Protein AF-A0A432IER3-F1 (afdb_monomer_lite)

Radius of gyration: 26.88 Å; chains: 1; bounding box: 113×60×61 Å

Secondary structure (DSSP, 8-state):
------------------------SSSSSSTTSGGGSSEEEEEESSS--EEE---TT--SSSEEEEEEEEE---SS-EEEEEE---TTT----EEEEE-TTSBEEEEEE-TTS-EEEESSPPTTSPPP-EEE---B--SSS-EEEEEEE-TT--EEEEETTEEEEEE-S-----S---PPEEES-EE--SSSPPSSSPPEES--EEEEEEEEEESS---HHHHHHHHHH---TT-TTEEEEB--TT-SSSEE-B-STT---EEETTTS--TT-TTSPEEEE-SPPB-TT-TT-SS--SHHHHHHHHHHHHSSPPPPSBHHHH--S-SS--SHHHHHHHHHHHH-TTSPPPPSS-SS-B--SS--S--BS--TT--

Sequence (375 aa):
MKHQTPMTCTRRKHTMKVASLTILGMLIFASTLIAQQGSALSFDGSDDRVTVPYDSSFPTEVFTVTAWIKTLPSMGRSAIIARGEDDNSFNLSWQAYVQPDGTLQVMLENQNDNNFCYPFSCMGQPQPTCTFGNLFVADDLWHHIAITRSASGVLVLYVDGQAESTCTQTGVPSSNNFQSLTIGCTHGTIGPPPGGVEPPIWFFPGLIDEPAMWNVALTAGEVSTVFQNGVDPDGAGLVGYWDFDAGSGQPVLDLSVAANHGFLGTDGNLAGDPADPEWVSLDVEFHRADCNADGQTDIADAVSVLNYLFGSGAEPPCGDACDINDDGSLDISDAISSLADLFDPTFPPIPPPHPGCGADPTSDGVNCSAFPPCP

Structure (mmCIF, N/CA/C/O backbone):
data_AF-A0A432IER3-F1
#
_entry.id   AF-A0A432IER3-F1
#
loop_
_atom_site.group_PDB
_atom_site.id
_atom_site.type_symbol
_atom_site.label_atom_id
_atom_site.label_alt_id
_atom_site.label_comp_id
_atom_site.label_asym_id
_atom_site.label_entity_id
_atom_site.label_seq_id
_atom_site.pdbx_PDB_ins_code
_atom_site.Cartn_x
_atom_site.Cartn_y
_atom_site.Cartn_z
_atom_site.occupancy
_atom_site.B_iso_or_equiv
_atom_site.auth_seq_id
_atom_site.auth_comp_id
_atom_site.auth_asym_id
_atom_site.auth_atom_id
_atom_site.pdbx_PDB_model_num
ATOM 1 N N . MET A 1 1 ? -82.120 42.074 0.014 1.00 48.09 1 MET A N 1
ATOM 2 C CA . MET A 1 1 ? -82.002 40.766 -0.663 1.00 48.09 1 MET A CA 1
ATOM 3 C C . MET A 1 1 ? -80.691 40.764 -1.432 1.00 48.09 1 MET A C 1
ATOM 5 O O . MET A 1 1 ? -80.608 41.410 -2.466 1.00 48.09 1 MET A O 1
ATOM 9 N N . LYS A 1 2 ? -79.630 40.178 -0.866 1.00 41.56 2 LYS A N 1
ATOM 10 C CA . LYS A 1 2 ? -78.323 40.065 -1.528 1.00 41.56 2 LYS A CA 1
ATOM 11 C C . LYS A 1 2 ? -78.178 38.627 -2.018 1.00 41.56 2 LYS A C 1
ATOM 13 O O . LYS A 1 2 ? -78.084 37.716 -1.204 1.00 41.56 2 LYS A O 1
ATOM 18 N N . HIS A 1 3 ? -78.237 38.457 -3.334 1.00 42.31 3 HIS A N 1
ATOM 19 C CA . HIS A 1 3 ? -77.920 37.211 -4.019 1.00 42.31 3 HIS A CA 1
ATOM 20 C C . HIS A 1 3 ? -76.404 36.995 -4.048 1.00 42.31 3 HIS A C 1
ATOM 22 O O . HIS A 1 3 ? -75.641 37.932 -4.276 1.00 42.31 3 HIS A O 1
ATOM 28 N N . GLN A 1 4 ? -76.003 35.748 -3.803 1.00 42.81 4 GLN A N 1
ATOM 29 C CA . GLN A 1 4 ? -74.654 35.230 -3.998 1.00 42.81 4 GLN A CA 1
ATOM 30 C C . GLN A 1 4 ? -74.287 35.216 -5.487 1.00 42.81 4 GLN A C 1
ATOM 32 O O . GLN A 1 4 ? -75.081 34.778 -6.318 1.00 42.81 4 GLN A O 1
ATOM 37 N N . THR A 1 5 ? -73.047 35.589 -5.794 1.00 43.12 5 THR A N 1
ATOM 38 C CA . THR A 1 5 ? -72.333 35.178 -7.010 1.00 43.12 5 THR A CA 1
ATOM 39 C C . THR A 1 5 ? -71.070 34.414 -6.592 1.00 43.12 5 THR A C 1
ATOM 41 O O . THR A 1 5 ? -70.396 34.837 -5.649 1.00 43.12 5 THR A O 1
ATOM 44 N N . PRO A 1 6 ? -70.755 33.270 -7.227 1.00 39.44 6 PRO A N 1
ATOM 45 C CA . PRO A 1 6 ? -69.692 32.374 -6.781 1.00 39.44 6 PRO A CA 1
ATOM 46 C C . PRO A 1 6 ? -68.304 32.874 -7.208 1.00 39.44 6 PRO A C 1
ATOM 48 O O . PRO A 1 6 ? -68.097 33.254 -8.359 1.00 39.44 6 PRO A O 1
ATOM 51 N N . MET A 1 7 ? -67.337 32.837 -6.286 1.00 37.12 7 MET A N 1
ATOM 52 C CA . MET A 1 7 ? -65.919 33.025 -6.603 1.00 37.12 7 MET A CA 1
ATOM 53 C C . MET A 1 7 ? -65.380 31.777 -7.307 1.00 37.12 7 MET A C 1
ATOM 55 O O . MET A 1 7 ? -65.279 30.702 -6.720 1.00 37.12 7 MET A O 1
ATOM 59 N N . THR A 1 8 ? -65.000 31.926 -8.570 1.00 37.47 8 THR A N 1
ATOM 60 C CA . THR A 1 8 ? -64.201 30.950 -9.313 1.00 37.47 8 THR A CA 1
ATOM 61 C C . THR A 1 8 ? -62.760 30.949 -8.801 1.00 37.47 8 THR A C 1
ATOM 63 O O . THR A 1 8 ? -62.041 31.936 -8.940 1.00 37.47 8 THR A O 1
ATOM 66 N N . CYS A 1 9 ? -62.329 29.825 -8.226 1.00 32.97 9 CYS A N 1
ATOM 67 C CA . CYS A 1 9 ? -60.942 29.559 -7.852 1.00 32.97 9 CYS A CA 1
ATOM 68 C C . CYS A 1 9 ? -60.119 29.230 -9.111 1.00 32.97 9 CYS A C 1
ATOM 70 O O . CYS A 1 9 ? -60.152 28.111 -9.621 1.00 32.97 9 CYS A O 1
ATOM 72 N N . THR A 1 10 ? -59.377 30.200 -9.643 1.00 34.69 10 THR A N 1
ATOM 73 C CA . THR A 1 10 ? -58.358 29.946 -10.672 1.00 34.69 10 THR A CA 1
ATOM 74 C C . THR A 1 10 ? -57.057 29.484 -10.016 1.00 34.69 10 THR A C 1
ATOM 76 O O . THR A 1 10 ? -56.340 30.286 -9.418 1.00 34.69 10 THR A O 1
ATOM 79 N N . ARG A 1 11 ? -56.727 28.191 -10.159 1.00 32.75 11 ARG A N 1
ATOM 80 C CA . ARG A 1 11 ? -55.398 27.627 -9.862 1.00 32.75 11 ARG A CA 1
ATOM 81 C C . ARG A 1 11 ? -54.325 28.384 -10.656 1.00 32.75 11 ARG A C 1
ATOM 83 O O . ARG A 1 11 ? -54.170 28.156 -11.855 1.00 32.75 11 ARG A O 1
ATOM 90 N N . ARG A 1 12 ? -53.519 29.220 -9.995 1.00 33.59 12 ARG A N 1
ATOM 91 C CA . ARG A 1 12 ? -52.197 29.590 -10.521 1.00 33.59 12 ARG A CA 1
ATOM 92 C C . ARG A 1 12 ? -51.268 28.400 -10.308 1.00 33.59 12 ARG A C 1
ATOM 94 O O . ARG A 1 12 ? -50.796 28.187 -9.196 1.00 33.59 12 ARG A O 1
ATOM 101 N N . LYS A 1 13 ? -51.009 27.630 -11.370 1.00 34.41 13 LYS A N 1
ATOM 102 C CA . LYS A 1 13 ? -49.864 26.713 -11.421 1.00 34.41 13 LYS A CA 1
ATOM 103 C C . LYS A 1 13 ? -48.599 27.557 -11.237 1.00 34.41 13 LYS A C 1
ATOM 105 O O . LYS A 1 13 ? -48.165 28.215 -12.174 1.00 34.41 13 LYS A O 1
ATOM 110 N N . HIS A 1 14 ? -48.057 27.587 -10.023 1.00 33.91 14 HIS A N 1
ATOM 111 C CA . HIS A 1 14 ? -46.667 27.973 -9.827 1.00 33.91 14 HIS A CA 1
ATOM 112 C C . HIS A 1 14 ? -45.849 26.750 -10.210 1.00 33.91 14 HIS A C 1
ATOM 114 O O . HIS A 1 14 ? -45.832 25.751 -9.498 1.00 33.91 14 HIS A O 1
ATOM 120 N N . THR A 1 15 ? -45.247 26.793 -11.390 1.00 34.16 15 THR A N 1
ATOM 121 C CA . THR A 1 15 ? -44.177 25.875 -11.756 1.00 34.16 15 THR A CA 1
ATOM 122 C C . THR A 1 15 ? -43.018 26.173 -10.807 1.00 34.16 15 THR A C 1
ATOM 124 O O . THR A 1 15 ? -42.343 27.191 -10.958 1.00 34.16 15 THR A O 1
ATOM 127 N N . MET A 1 16 ? -42.822 25.327 -9.791 1.00 29.05 16 MET A N 1
ATOM 128 C CA . MET A 1 16 ? -41.553 25.265 -9.071 1.00 29.05 16 MET A CA 1
ATOM 129 C C . MET A 1 16 ? -40.484 24.938 -10.108 1.00 29.05 16 MET A C 1
ATOM 131 O O . MET A 1 16 ? -40.434 23.831 -10.639 1.00 29.05 16 MET A O 1
ATOM 135 N N . LYS A 1 17 ? -39.653 25.925 -10.441 1.00 30.75 17 LYS A N 1
ATOM 136 C CA . LYS A 1 17 ? -38.341 25.634 -11.000 1.00 30.75 17 LYS A CA 1
ATOM 137 C C . LYS A 1 17 ? -37.544 25.025 -9.856 1.00 30.75 17 LYS A C 1
ATOM 139 O O . LYS A 1 17 ? -37.138 25.750 -8.954 1.00 30.75 17 LYS A O 1
ATOM 144 N N . VAL A 1 18 ? -37.377 23.707 -9.879 1.00 32.44 18 VAL A N 1
ATOM 145 C CA . VAL A 1 18 ? -36.317 23.053 -9.114 1.00 32.44 18 VAL A CA 1
ATOM 146 C C . VAL A 1 18 ? -35.022 23.616 -9.687 1.00 32.44 18 VAL A C 1
ATOM 148 O O . VAL A 1 18 ? -34.656 23.323 -10.825 1.00 32.44 18 VAL A O 1
ATOM 151 N N . ALA A 1 19 ? -34.402 24.544 -8.963 1.00 30.69 19 ALA A N 1
ATOM 152 C CA . ALA A 1 19 ? -33.026 24.906 -9.231 1.00 30.69 19 ALA A CA 1
ATOM 153 C C . ALA A 1 19 ? -32.218 23.657 -8.885 1.00 30.69 19 ALA A C 1
ATOM 155 O O . ALA A 1 19 ? -32.138 23.281 -7.719 1.00 30.69 19 ALA A O 1
ATOM 156 N N . SER A 1 20 ? -31.719 22.969 -9.911 1.00 34.47 20 SER A N 1
ATOM 157 C CA . SER A 1 20 ? -30.759 21.887 -9.741 1.00 34.47 20 SER A CA 1
ATOM 158 C C . SER A 1 20 ? -29.514 22.521 -9.133 1.00 34.47 20 SER A C 1
ATOM 160 O O . SER A 1 20 ? -28.728 23.157 -9.832 1.00 34.47 20 SER A O 1
ATOM 162 N N . LEU A 1 21 ? -29.407 22.448 -7.810 1.00 30.92 21 LEU A N 1
ATOM 163 C CA . LEU A 1 21 ? -28.195 22.793 -7.098 1.00 30.92 21 LEU A CA 1
ATOM 164 C C . LEU A 1 21 ? -27.239 21.638 -7.383 1.00 30.92 21 LEU A C 1
ATOM 166 O O . LEU A 1 21 ? -27.397 20.544 -6.852 1.00 30.92 21 LEU A O 1
ATOM 170 N N . THR A 1 22 ? -26.324 21.839 -8.325 1.00 35.62 22 THR A N 1
ATOM 171 C CA . THR A 1 22 ? -25.199 20.930 -8.535 1.00 35.62 22 THR A CA 1
ATOM 172 C C . THR A 1 22 ? -24.364 20.944 -7.261 1.00 35.62 22 THR A C 1
ATOM 174 O O . THR A 1 22 ? -23.568 21.858 -7.048 1.00 35.62 22 THR A O 1
ATOM 177 N N . ILE A 1 23 ? -24.589 19.957 -6.395 1.00 41.50 23 ILE A N 1
ATOM 178 C CA . ILE A 1 23 ? -23.697 19.612 -5.291 1.00 41.50 23 ILE A CA 1
ATOM 179 C C . ILE A 1 23 ? -22.453 19.006 -5.951 1.00 41.50 23 ILE A C 1
ATOM 181 O O . ILE A 1 23 ? -22.369 17.806 -6.168 1.00 41.50 23 ILE A O 1
ATOM 185 N N . LEU A 1 24 ? -21.525 19.866 -6.371 1.00 37.81 24 LEU A N 1
ATOM 186 C CA . LEU A 1 24 ? -20.238 19.481 -6.962 1.00 37.81 24 LEU A CA 1
ATOM 187 C C . LEU A 1 24 ? -19.110 19.529 -5.914 1.00 37.81 24 LEU A C 1
ATOM 189 O O . LEU A 1 24 ? -17.960 19.762 -6.254 1.00 37.81 24 LEU A O 1
ATOM 193 N N . GLY A 1 25 ? -19.433 19.380 -4.627 1.00 33.88 25 GLY A N 1
ATOM 194 C CA . GLY A 1 25 ? -18.459 19.598 -3.550 1.00 33.88 25 GLY A CA 1
ATOM 195 C C . GLY A 1 25 ? -18.598 18.697 -2.329 1.00 33.88 25 GLY A C 1
ATOM 196 O O . GLY A 1 25 ? -17.941 18.966 -1.337 1.00 33.88 25 GLY A O 1
ATOM 197 N N . MET A 1 26 ? -19.440 17.659 -2.375 1.00 38.97 26 MET A N 1
ATOM 198 C CA . MET A 1 26 ? -19.685 16.777 -1.220 1.00 38.97 26 MET A CA 1
ATOM 199 C C . MET A 1 26 ? -19.482 15.285 -1.531 1.00 38.97 26 MET A C 1
ATOM 201 O O . MET A 1 26 ? -19.773 14.441 -0.703 1.00 38.97 26 MET A O 1
ATOM 205 N N . LEU A 1 27 ? -18.959 14.963 -2.719 1.00 36.56 27 LEU A N 1
ATOM 206 C CA . LEU A 1 27 ? -18.672 13.590 -3.162 1.00 36.56 27 LEU A CA 1
ATOM 207 C C . LEU A 1 27 ? -17.183 13.216 -3.065 1.00 36.56 27 LEU A C 1
ATOM 209 O O . LEU A 1 27 ? -16.807 12.147 -3.518 1.00 36.56 27 LEU A O 1
ATOM 213 N N . ILE A 1 28 ? -16.342 14.086 -2.492 1.00 40.69 28 ILE A N 1
ATOM 214 C CA . ILE A 1 28 ? -14.896 13.832 -2.334 1.00 40.69 28 ILE A CA 1
ATOM 215 C C . ILE A 1 28 ? -14.567 13.268 -0.936 1.00 40.69 28 ILE A C 1
ATOM 217 O O . ILE A 1 28 ? -13.496 12.713 -0.750 1.00 40.69 28 ILE A O 1
ATOM 221 N N . PHE A 1 29 ? -15.488 13.342 0.034 1.00 41.31 29 PHE A N 1
ATOM 222 C CA . PHE A 1 29 ? -15.237 12.852 1.400 1.00 41.31 29 PHE A CA 1
ATOM 223 C C . PHE A 1 29 ? -15.673 11.403 1.657 1.00 41.31 29 PHE A C 1
ATOM 225 O O . PHE A 1 29 ? -15.224 10.820 2.631 1.00 41.31 29 PHE A O 1
ATOM 232 N N . ALA A 1 30 ? -16.516 10.804 0.808 1.00 40.34 30 ALA A N 1
ATOM 233 C CA . ALA A 1 30 ? -16.984 9.428 1.021 1.00 40.34 30 ALA A CA 1
ATOM 234 C C . ALA A 1 30 ? -15.999 8.361 0.503 1.00 40.34 30 ALA A C 1
ATOM 236 O O . ALA A 1 30 ? -16.076 7.209 0.907 1.00 40.34 30 ALA A O 1
ATOM 237 N N . SER A 1 31 ? -15.076 8.729 -0.392 1.00 45.81 31 SER A N 1
ATOM 238 C CA . SER A 1 31 ? -14.196 7.785 -1.099 1.00 45.81 31 SER A CA 1
ATOM 239 C C . SER A 1 31 ? -12.824 7.574 -0.448 1.00 45.81 31 SER A C 1
ATOM 241 O O . SER A 1 31 ? -12.000 6.873 -1.016 1.00 45.81 31 SER A O 1
ATOM 243 N N . THR A 1 32 ? -12.554 8.187 0.708 1.00 42.88 32 THR A N 1
ATOM 244 C CA . THR A 1 32 ? -11.345 7.931 1.521 1.00 42.88 32 THR A CA 1
ATOM 245 C C . THR A 1 32 ? -11.583 6.927 2.651 1.00 42.88 32 THR A C 1
ATOM 247 O O . THR A 1 32 ? -10.650 6.632 3.384 1.00 42.88 32 THR A O 1
ATOM 250 N N . LEU A 1 33 ? -12.814 6.430 2.823 1.00 48.12 33 LEU A N 1
ATOM 251 C CA . LEU A 1 33 ? -13.193 5.639 3.997 1.00 48.12 33 LEU A CA 1
ATOM 252 C C . LEU A 1 33 ? -12.861 4.146 3.898 1.00 48.12 33 LEU A C 1
ATOM 254 O O . LEU A 1 33 ? -12.679 3.534 4.937 1.00 48.12 33 LEU A O 1
ATOM 258 N N . ILE A 1 34 ? -12.779 3.542 2.709 1.00 49.56 34 ILE A N 1
ATOM 259 C CA . ILE A 1 34 ? -12.662 2.071 2.616 1.00 49.56 34 ILE A CA 1
ATOM 260 C C . ILE A 1 34 ? -11.249 1.578 2.973 1.00 49.56 34 ILE A C 1
ATOM 262 O O . ILE A 1 34 ? -11.133 0.562 3.632 1.00 49.56 34 ILE A O 1
ATOM 266 N N . ALA A 1 35 ? -10.195 2.324 2.631 1.00 49.28 35 ALA A N 1
ATOM 267 C CA . ALA A 1 35 ? -8.800 1.925 2.872 1.00 49.28 35 ALA A CA 1
ATOM 268 C C . ALA A 1 35 ? -8.194 2.483 4.178 1.00 49.28 35 ALA A C 1
ATOM 270 O O . ALA A 1 35 ? -6.999 2.754 4.255 1.00 49.28 35 ALA A O 1
ATOM 271 N N . GLN A 1 36 ? -9.042 2.809 5.156 1.00 60.34 36 GLN A N 1
ATOM 272 C CA . GLN A 1 36 ? -8.632 3.289 6.487 1.00 60.34 36 GLN A CA 1
ATOM 273 C C . GLN A 1 36 ? -9.436 2.600 7.600 1.00 60.34 36 GLN A C 1
ATOM 275 O O . GLN A 1 36 ? -9.596 3.161 8.678 1.00 60.34 36 GLN A O 1
ATOM 280 N N . GLN A 1 37 ? -9.997 1.428 7.315 1.00 67.44 37 GLN A N 1
ATOM 281 C CA . GLN A 1 37 ? -10.737 0.593 8.261 1.00 67.44 37 GLN A CA 1
ATOM 282 C C . GLN A 1 37 ? -10.033 -0.761 8.333 1.00 67.44 37 GLN A C 1
ATOM 284 O O . GLN A 1 37 ? -9.366 -1.130 7.375 1.00 67.44 37 GLN A O 1
ATOM 289 N N . GLY A 1 38 ? -10.161 -1.477 9.448 1.00 79.88 38 GLY A N 1
ATOM 290 C CA . GLY A 1 38 ? -9.471 -2.746 9.643 1.00 79.88 38 GLY A CA 1
ATOM 291 C C . GLY A 1 38 ? -8.065 -2.557 10.202 1.00 79.88 38 GLY A C 1
ATOM 292 O O . GLY A 1 38 ? -7.880 -1.956 11.262 1.00 79.88 38 GLY A O 1
ATOM 293 N N . SER A 1 39 ? -7.052 -3.128 9.560 1.00 88.75 39 SER A N 1
ATOM 294 C CA . SER A 1 39 ? -5.667 -3.093 10.036 1.00 88.75 39 SER A CA 1
ATOM 295 C C . SER A 1 39 ? -4.680 -2.815 8.908 1.00 88.75 39 SER A C 1
ATOM 297 O O . SER A 1 39 ? -4.930 -3.095 7.753 1.00 88.75 39 SER A O 1
ATOM 299 N N . ALA A 1 40 ? -3.512 -2.297 9.270 1.00 94.50 40 ALA A N 1
ATOM 300 C CA . ALA A 1 40 ? -2.367 -2.163 8.381 1.00 94.50 40 ALA A CA 1
ATOM 301 C C . ALA A 1 40 ? -1.124 -2.786 9.021 1.00 94.50 40 ALA A C 1
ATOM 303 O O . ALA A 1 40 ? -1.113 -3.146 10.205 1.00 94.50 40 ALA A O 1
ATOM 304 N N . LEU A 1 41 ? -0.035 -2.849 8.256 1.00 97.00 41 LEU A N 1
ATOM 305 C CA . LEU A 1 41 ? 1.281 -3.186 8.790 1.00 97.00 41 LEU A CA 1
ATOM 306 C C . LEU A 1 41 ? 2.134 -1.927 8.968 1.00 97.00 41 LEU A C 1
ATOM 308 O O . LEU A 1 41 ? 2.285 -1.117 8.050 1.00 97.00 41 LEU A O 1
ATOM 312 N N . SER A 1 42 ? 2.712 -1.790 10.159 1.00 97.31 42 SER A N 1
ATOM 313 C CA . SER A 1 42 ? 3.696 -0.774 10.518 1.00 97.31 42 SER A CA 1
ATOM 314 C C . SER A 1 42 ? 5.103 -1.315 10.347 1.00 97.31 42 SER A C 1
ATOM 316 O O . SER A 1 42 ? 5.451 -2.337 10.926 1.00 97.31 42 SER A O 1
ATOM 318 N N . PHE A 1 43 ? 5.910 -0.578 9.595 1.00 98.00 43 PHE A N 1
ATOM 319 C CA . PHE A 1 43 ? 7.303 -0.873 9.307 1.00 98.00 43 PHE A CA 1
ATOM 320 C C . PHE A 1 43 ? 8.190 0.185 9.970 1.00 98.00 43 PHE A C 1
ATOM 322 O O . PHE A 1 43 ? 7.961 1.391 9.826 1.00 98.00 43 PHE A O 1
ATOM 329 N N . ASP A 1 44 ? 9.217 -0.251 10.690 1.00 96.38 44 ASP A N 1
ATOM 330 C CA . ASP A 1 44 ? 10.063 0.604 11.525 1.00 96.38 44 ASP A CA 1
ATOM 331 C C . ASP A 1 44 ? 11.194 1.327 10.757 1.00 96.38 44 ASP A C 1
ATOM 333 O O . ASP A 1 44 ? 11.817 2.266 11.268 1.00 96.38 44 ASP A O 1
ATOM 337 N N . GLY A 1 45 ? 11.449 0.923 9.509 1.00 96.31 45 GLY A N 1
ATOM 338 C CA . GLY A 1 45 ? 12.516 1.448 8.658 1.00 96.31 45 GLY A CA 1
ATOM 339 C C . GLY A 1 45 ? 13.912 0.869 8.916 1.00 96.31 45 GLY A C 1
ATOM 340 O O . GLY A 1 45 ? 14.888 1.428 8.396 1.00 96.31 45 GLY A O 1
ATOM 341 N N . SER A 1 46 ? 14.031 -0.226 9.671 1.00 95.06 46 SER A N 1
ATOM 342 C CA . SER A 1 46 ? 15.301 -0.860 10.048 1.00 95.06 46 SER A CA 1
ATOM 343 C C . SER A 1 46 ? 15.483 -2.254 9.455 1.00 95.06 46 SER A C 1
ATOM 345 O O . SER A 1 46 ? 16.538 -2.508 8.867 1.00 95.06 46 SER A O 1
ATOM 347 N N . ASP A 1 47 ? 14.511 -3.149 9.632 1.00 93.81 47 ASP A N 1
ATOM 348 C CA . ASP A 1 47 ? 14.593 -4.556 9.207 1.00 93.81 47 ASP A CA 1
ATOM 349 C C . ASP A 1 47 ? 13.248 -5.212 8.829 1.00 93.81 47 ASP A C 1
ATOM 351 O O . ASP A 1 47 ? 13.250 -6.294 8.216 1.00 93.81 47 ASP A O 1
ATOM 355 N N . ASP A 1 48 ? 12.138 -4.512 9.072 1.00 96.44 48 ASP A N 1
ATOM 356 C CA . ASP A 1 48 ? 10.779 -4.971 8.789 1.00 96.44 48 ASP A CA 1
ATOM 357 C C . ASP A 1 48 ? 10.496 -5.213 7.305 1.00 96.44 48 ASP A C 1
ATOM 359 O O . ASP A 1 48 ? 10.812 -4.406 6.424 1.00 96.44 48 ASP A O 1
ATOM 363 N N . ARG A 1 49 ? 9.821 -6.331 7.021 1.00 95.69 49 ARG A N 1
ATOM 364 C CA . ARG A 1 49 ? 9.278 -6.644 5.693 1.00 95.69 49 ARG A CA 1
ATOM 365 C C . ARG A 1 49 ? 8.187 -7.706 5.738 1.00 95.69 49 ARG A C 1
ATOM 367 O O . ARG A 1 49 ? 8.147 -8.534 6.643 1.00 95.69 49 ARG A O 1
ATOM 374 N N . VAL A 1 50 ? 7.404 -7.768 4.669 1.00 97.31 50 VAL A N 1
ATOM 375 C CA . VAL A 1 50 ? 6.638 -8.960 4.291 1.00 97.31 50 VAL A CA 1
ATOM 376 C C . VAL A 1 50 ? 7.358 -9.651 3.142 1.00 97.31 50 VAL A C 1
ATOM 378 O O . VAL A 1 50 ? 7.749 -9.009 2.162 1.00 97.31 50 VAL A O 1
ATOM 381 N N . THR A 1 51 ? 7.506 -10.968 3.249 1.00 95.50 51 THR A N 1
ATOM 382 C CA . THR A 1 51 ? 8.074 -11.811 2.197 1.00 95.50 51 THR A CA 1
ATOM 383 C C . THR A 1 51 ? 6.969 -12.642 1.562 1.00 95.50 51 THR A C 1
ATOM 385 O O . THR A 1 51 ? 6.299 -13.425 2.233 1.00 95.50 51 THR A O 1
ATOM 388 N N . VAL A 1 52 ? 6.811 -12.518 0.245 1.00 96.12 52 VAL A N 1
ATOM 389 C CA . VAL A 1 52 ? 5.921 -13.369 -0.545 1.00 96.12 52 VAL A CA 1
ATOM 390 C C . VAL A 1 52 ? 6.775 -14.296 -1.412 1.00 96.12 52 VAL A C 1
ATOM 392 O O . VAL A 1 52 ? 7.501 -13.806 -2.286 1.00 96.12 52 VAL A O 1
ATOM 395 N N . PRO A 1 53 ? 6.735 -15.624 -1.185 1.00 94.06 53 PRO A N 1
ATOM 396 C CA . PRO A 1 53 ? 7.500 -16.585 -1.969 1.00 94.06 53 PRO A CA 1
ATOM 397 C C . PRO A 1 53 ? 7.284 -16.416 -3.469 1.00 94.06 53 PRO A C 1
ATOM 399 O O . PRO A 1 53 ? 6.181 -16.113 -3.916 1.00 94.06 53 PRO A O 1
ATOM 402 N N . TYR A 1 54 ? 8.344 -16.642 -4.243 1.00 91.50 54 TYR A N 1
ATOM 403 C CA . TYR A 1 54 ? 8.271 -16.590 -5.698 1.00 91.50 54 TYR A CA 1
ATOM 404 C C . TYR A 1 54 ? 7.150 -17.481 -6.251 1.00 91.50 54 TYR A C 1
ATOM 406 O O . TYR A 1 54 ? 7.108 -18.681 -5.970 1.00 91.50 54 TYR A O 1
ATOM 414 N N . ASP A 1 55 ? 6.345 -16.902 -7.141 1.00 93.88 55 ASP A N 1
ATOM 415 C CA . ASP A 1 55 ? 5.487 -17.631 -8.061 1.00 93.88 55 ASP A CA 1
ATOM 416 C C . ASP A 1 55 ? 5.714 -17.169 -9.508 1.00 93.88 55 ASP A C 1
ATOM 418 O O . ASP A 1 55 ? 6.040 -16.016 -9.804 1.00 93.88 55 ASP A O 1
ATOM 422 N N . SER A 1 56 ? 5.518 -18.098 -10.441 1.00 92.56 56 SER A N 1
ATOM 423 C CA . SER A 1 56 ? 5.602 -17.838 -11.879 1.00 92.56 56 SER A CA 1
ATOM 424 C C . SER A 1 56 ? 4.542 -16.869 -12.417 1.00 92.56 56 SER A C 1
ATOM 426 O O . SER A 1 56 ? 4.698 -16.366 -13.532 1.00 92.56 56 SER A O 1
ATOM 428 N N . SER A 1 57 ? 3.473 -16.602 -11.661 1.00 93.75 57 SER A N 1
ATOM 429 C CA . SER A 1 57 ? 2.437 -15.628 -12.002 1.00 93.75 57 SER A CA 1
ATOM 430 C C . SER A 1 57 ? 2.909 -14.182 -11.863 1.00 93.75 57 SER A C 1
ATOM 432 O O . SER A 1 57 ? 2.285 -13.296 -12.451 1.00 93.75 57 SER A O 1
ATOM 434 N N . PHE A 1 58 ? 3.987 -13.924 -11.111 1.00 93.56 58 PHE A N 1
ATOM 435 C CA . PHE A 1 58 ? 4.463 -12.568 -10.858 1.00 93.56 58 PHE A CA 1
ATOM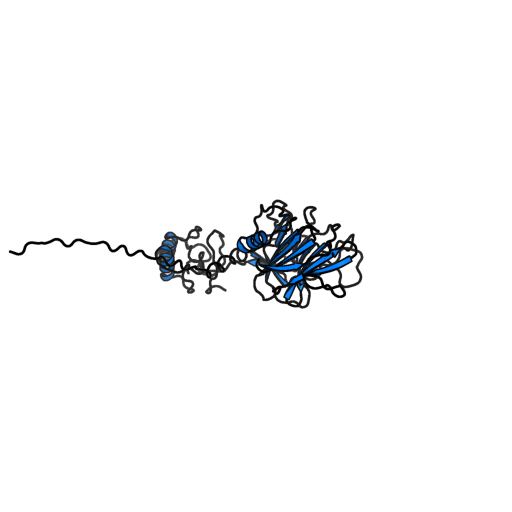 436 C C . PHE A 1 58 ? 5.022 -11.906 -12.125 1.00 93.56 58 PHE A C 1
ATOM 438 O O . PHE A 1 58 ? 6.051 -12.339 -12.662 1.00 93.56 58 PHE A O 1
ATOM 445 N N . PRO A 1 59 ? 4.397 -10.819 -12.607 1.00 92.88 59 PRO A N 1
ATOM 446 C CA . PRO A 1 59 ? 4.823 -10.138 -13.815 1.00 92.88 59 PRO A CA 1
ATOM 447 C C . PRO A 1 59 ? 6.142 -9.379 -13.632 1.00 92.88 59 PRO A C 1
ATOM 449 O O . PRO A 1 59 ? 6.479 -8.875 -12.559 1.00 92.88 59 PRO A O 1
ATOM 452 N N . THR A 1 60 ? 6.874 -9.234 -14.733 1.00 88.38 60 THR A N 1
ATOM 453 C CA . THR A 1 60 ? 8.100 -8.423 -14.809 1.00 88.38 60 THR A CA 1
ATOM 454 C C . THR A 1 60 ? 7.931 -7.255 -15.773 1.00 88.38 60 THR A C 1
ATOM 456 O O . THR A 1 60 ? 8.176 -6.112 -15.405 1.00 88.38 60 THR A O 1
ATOM 459 N N . GLU A 1 61 ? 7.465 -7.508 -17.000 1.00 91.12 61 GLU A N 1
ATOM 460 C CA . GLU A 1 61 ? 7.380 -6.473 -18.038 1.00 91.12 61 GLU A CA 1
ATOM 461 C C . GLU A 1 61 ? 6.039 -5.730 -18.084 1.00 91.12 61 GLU A C 1
ATOM 463 O O . GLU A 1 61 ? 6.024 -4.511 -18.259 1.00 91.12 61 GLU A O 1
ATOM 468 N N . VAL A 1 62 ? 4.917 -6.442 -17.970 1.00 95.81 62 VAL A N 1
ATOM 469 C CA . VAL A 1 62 ? 3.574 -5.849 -18.018 1.00 95.81 62 VAL A CA 1
ATOM 470 C C . VAL A 1 62 ? 2.915 -6.055 -16.677 1.00 95.81 62 VAL A C 1
ATOM 472 O O . VAL A 1 62 ? 2.623 -7.189 -16.315 1.00 95.81 62 VAL A O 1
ATOM 475 N N . PHE A 1 63 ? 2.711 -4.971 -15.943 1.00 97.56 63 PHE A N 1
ATOM 476 C CA . PHE A 1 63 ? 2.208 -5.065 -14.585 1.00 97.56 63 PHE A CA 1
ATOM 477 C C . PHE A 1 63 ? 1.454 -3.817 -14.156 1.00 97.56 63 PHE A C 1
ATOM 479 O O . PHE A 1 63 ? 1.618 -2.734 -14.729 1.00 97.56 63 PHE A O 1
ATOM 486 N N . THR A 1 64 ? 0.686 -3.994 -13.090 1.00 98.75 64 THR A N 1
ATOM 487 C CA . THR A 1 64 ? 0.261 -2.921 -12.200 1.00 98.75 64 THR A CA 1
ATOM 488 C C . THR A 1 64 ? 0.609 -3.315 -10.779 1.00 98.75 64 THR A C 1
ATOM 490 O O . THR A 1 64 ? 0.418 -4.471 -10.417 1.00 98.75 64 THR A O 1
ATOM 493 N N . VAL A 1 65 ? 1.116 -2.373 -9.993 1.00 98.69 65 VAL A N 1
ATOM 494 C CA . VAL A 1 65 ? 1.235 -2.517 -8.538 1.00 98.69 65 VAL A CA 1
ATOM 495 C C . VAL A 1 65 ? 0.588 -1.327 -7.859 1.00 98.69 65 VAL A C 1
ATOM 497 O O . VAL A 1 65 ? 0.716 -0.204 -8.357 1.00 98.69 65 VAL A O 1
ATOM 500 N N . THR A 1 66 ? -0.101 -1.574 -6.753 1.00 98.62 66 THR A N 1
ATOM 501 C CA . THR A 1 66 ? -0.742 -0.548 -5.926 1.00 98.62 66 THR A CA 1
ATOM 502 C C . THR A 1 66 ? -0.487 -0.818 -4.453 1.00 98.62 66 THR A C 1
ATOM 504 O O . THR A 1 66 ? -0.181 -1.949 -4.085 1.00 98.62 66 THR A O 1
ATOM 507 N N . ALA A 1 67 ? -0.591 0.224 -3.637 1.00 98.50 67 ALA A N 1
ATOM 508 C CA . ALA A 1 67 ? -0.650 0.139 -2.182 1.00 98.50 67 ALA A CA 1
ATOM 509 C C . ALA A 1 67 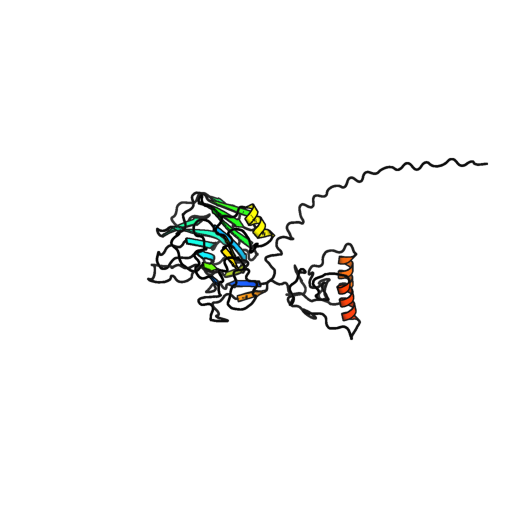? -1.194 1.463 -1.632 1.00 98.50 67 ALA A C 1
ATOM 511 O O . ALA A 1 67 ? -1.021 2.516 -2.258 1.00 98.50 67 ALA A O 1
ATOM 512 N N . TRP A 1 68 ? -1.782 1.427 -0.447 1.00 98.19 68 TRP A N 1
ATOM 513 C CA . TRP A 1 68 ? -1.896 2.597 0.411 1.00 98.19 68 TRP A CA 1
ATOM 514 C C . TRP A 1 68 ? -0.642 2.708 1.270 1.00 98.19 68 TRP A C 1
ATOM 516 O O . TRP A 1 68 ? -0.109 1.713 1.755 1.00 98.19 68 TRP A O 1
ATOM 526 N N . ILE A 1 69 ? -0.124 3.925 1.420 1.00 98.38 69 ILE A N 1
ATOM 527 C CA . ILE A 1 69 ? 1.055 4.196 2.241 1.00 98.38 69 ILE A CA 1
ATOM 528 C C . ILE A 1 69 ? 0.848 5.437 3.101 1.00 98.38 69 ILE A C 1
ATOM 530 O O . ILE A 1 69 ? 0.198 6.391 2.673 1.00 98.38 69 ILE A O 1
ATOM 534 N N . LYS A 1 70 ? 1.469 5.454 4.279 1.00 97.50 70 LYS A N 1
ATOM 535 C CA . LYS A 1 70 ? 1.581 6.628 5.147 1.00 97.50 70 LYS A CA 1
ATOM 536 C C . LYS A 1 70 ? 2.994 6.698 5.708 1.00 97.50 70 LYS A C 1
ATOM 538 O O . LYS A 1 70 ? 3.428 5.796 6.418 1.00 97.50 70 LYS A O 1
ATOM 543 N N . THR A 1 71 ? 3.737 7.748 5.369 1.00 98.25 71 THR A N 1
ATOM 544 C CA . THR A 1 71 ? 5.164 7.864 5.714 1.00 98.25 71 THR A CA 1
ATOM 545 C C . THR A 1 71 ? 5.596 9.319 5.846 1.00 98.25 71 THR A C 1
ATOM 547 O O . THR A 1 71 ? 4.965 10.231 5.314 1.00 98.25 71 THR A O 1
ATOM 550 N N . LEU A 1 72 ? 6.736 9.530 6.502 1.00 97.50 72 LEU A N 1
ATOM 551 C CA . LEU A 1 72 ? 7.494 10.782 6.482 1.00 97.50 72 LEU A CA 1
ATOM 552 C C . LEU A 1 72 ? 8.739 10.652 5.590 1.00 97.50 72 LEU A C 1
ATOM 554 O O . LEU A 1 72 ? 9.141 9.534 5.254 1.00 97.50 72 LEU A O 1
ATOM 558 N N . PRO A 1 73 ? 9.386 11.766 5.196 1.00 95.62 73 PRO A N 1
ATOM 559 C CA . PRO A 1 73 ? 10.638 11.703 4.457 1.00 95.62 73 PRO A CA 1
ATOM 560 C C . PRO A 1 73 ? 11.721 11.048 5.321 1.00 95.62 73 PRO A C 1
ATOM 562 O O . PRO A 1 73 ? 11.909 11.419 6.483 1.00 95.62 73 PRO A O 1
ATOM 565 N N . SER A 1 74 ? 12.462 10.101 4.752 1.00 93.44 74 SER A N 1
ATOM 566 C CA . SER A 1 74 ? 13.539 9.388 5.438 1.00 93.44 74 SER A CA 1
ATOM 567 C C . SER A 1 74 ? 14.914 9.821 4.909 1.00 93.44 74 SER A C 1
ATOM 569 O O . SER A 1 74 ? 15.037 10.476 3.874 1.00 93.44 74 SER A O 1
ATOM 571 N N . MET A 1 75 ? 15.996 9.493 5.626 1.00 90.19 75 MET A N 1
ATOM 572 C CA . MET A 1 75 ? 17.354 9.831 5.160 1.00 90.19 75 MET A CA 1
ATOM 573 C C . MET A 1 75 ? 17.790 9.025 3.924 1.00 90.19 75 MET A C 1
ATOM 575 O O . MET A 1 75 ? 18.787 9.371 3.285 1.00 90.19 75 MET A O 1
ATOM 579 N N . GLY A 1 76 ? 17.083 7.937 3.616 1.00 92.94 76 GLY A N 1
ATOM 580 C CA . GLY A 1 76 ? 17.381 7.016 2.529 1.00 92.94 76 GLY A CA 1
ATOM 581 C C . GLY A 1 76 ? 16.204 6.867 1.573 1.00 92.94 76 GLY A C 1
ATOM 582 O O . GLY A 1 76 ? 15.244 7.627 1.603 1.00 92.94 76 GLY A O 1
ATOM 583 N N . ARG A 1 77 ? 16.308 5.887 0.680 1.00 95.38 77 ARG A N 1
ATOM 584 C CA . ARG A 1 77 ? 15.145 5.414 -0.073 1.00 95.38 77 ARG A CA 1
ATOM 585 C C . ARG A 1 77 ? 14.355 4.460 0.810 1.00 95.38 77 ARG A C 1
ATOM 587 O O . ARG A 1 77 ? 14.959 3.758 1.619 1.00 95.38 77 ARG A O 1
ATOM 594 N N . SER A 1 78 ? 13.051 4.410 0.593 1.00 97.56 78 SER A N 1
ATOM 595 C CA . SER A 1 78 ? 12.126 3.576 1.360 1.00 97.56 78 SER A CA 1
ATOM 596 C C . SER A 1 78 ? 11.260 2.778 0.390 1.00 97.56 78 SER A C 1
ATOM 598 O O . SER A 1 78 ? 10.428 3.347 -0.314 1.00 97.56 78 SER A O 1
ATOM 600 N N . ALA A 1 79 ? 11.528 1.480 0.268 1.00 97.38 79 ALA A N 1
ATOM 601 C CA . ALA A 1 79 ? 10.898 0.587 -0.694 1.00 97.38 79 ALA A CA 1
ATOM 602 C C . ALA A 1 79 ? 9.514 0.150 -0.217 1.00 97.38 79 ALA A C 1
ATOM 604 O O . ALA A 1 79 ? 9.361 -0.350 0.886 1.00 97.38 79 ALA A O 1
ATOM 605 N N . ILE A 1 80 ? 8.518 0.324 -1.078 1.00 98.50 80 ILE A N 1
ATOM 606 C CA . ILE A 1 80 ? 7.123 -0.009 -0.786 1.00 98.50 80 ILE A CA 1
ATOM 607 C C . ILE A 1 80 ? 6.885 -1.470 -1.157 1.00 98.50 80 ILE A C 1
ATOM 609 O O . ILE A 1 80 ? 6.529 -2.285 -0.318 1.00 98.50 80 ILE A O 1
ATOM 613 N N . ILE A 1 81 ? 7.144 -1.805 -2.422 1.00 97.75 81 ILE A N 1
ATOM 614 C CA . ILE A 1 81 ? 7.003 -3.147 -2.982 1.00 97.75 81 ILE A CA 1
ATOM 615 C C . ILE A 1 81 ? 8.064 -3.348 -4.065 1.00 97.75 81 ILE A C 1
ATOM 617 O O . ILE A 1 81 ? 8.302 -2.461 -4.897 1.00 97.75 81 ILE A O 1
ATOM 621 N N . ALA A 1 82 ? 8.732 -4.498 -4.057 1.00 94.06 82 ALA A N 1
ATOM 622 C CA . ALA A 1 82 ? 9.853 -4.758 -4.947 1.00 94.06 82 ALA A CA 1
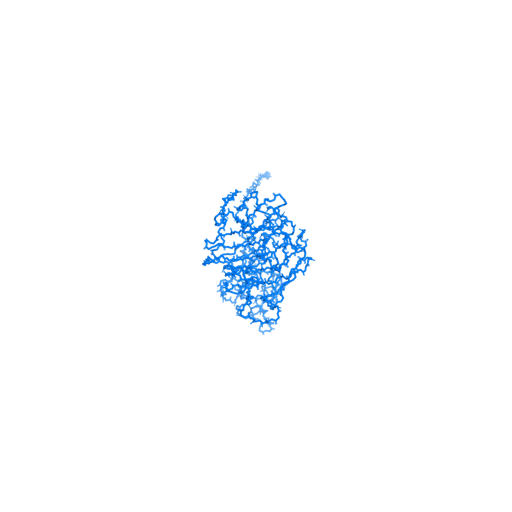ATOM 623 C C . ALA A 1 82 ? 9.935 -6.216 -5.399 1.00 94.06 82 ALA A C 1
ATOM 625 O O . ALA A 1 82 ? 9.942 -7.146 -4.595 1.00 94.06 82 ALA A O 1
ATOM 626 N N . ARG A 1 83 ? 10.133 -6.399 -6.707 1.00 88.50 83 ARG A N 1
ATOM 627 C CA . ARG A 1 83 ? 10.812 -7.577 -7.247 1.00 88.50 83 ARG A CA 1
ATOM 628 C C . ARG A 1 83 ? 12.304 -7.263 -7.330 1.00 88.50 83 ARG A C 1
ATOM 630 O O . ARG A 1 83 ? 12.793 -6.832 -8.381 1.00 88.50 83 ARG A O 1
ATOM 637 N N . GLY A 1 84 ? 12.962 -7.432 -6.181 1.00 70.88 84 GLY A N 1
ATOM 638 C CA . GLY A 1 84 ? 14.368 -7.102 -5.935 1.00 70.88 84 GLY A CA 1
ATOM 639 C C . GLY A 1 84 ? 15.369 -7.883 -6.790 1.00 70.88 84 GLY A C 1
ATOM 640 O O . GLY A 1 84 ? 15.002 -8.574 -7.737 1.00 70.88 84 GLY A O 1
ATOM 641 N N . GLU A 1 85 ? 16.650 -7.735 -6.473 1.00 75.69 85 GLU A N 1
ATOM 642 C CA . GLU A 1 85 ? 17.776 -8.327 -7.205 1.00 75.69 85 GLU A CA 1
ATOM 643 C C . GLU A 1 85 ? 17.833 -9.861 -7.080 1.00 75.69 85 GLU A C 1
ATOM 645 O O . GLU A 1 85 ? 17.699 -10.396 -5.983 1.00 75.69 85 GLU A O 1
ATOM 650 N N . ASP A 1 86 ? 18.011 -10.574 -8.202 1.00 66.25 86 ASP A N 1
ATOM 651 C CA . ASP A 1 86 ? 18.084 -12.044 -8.224 1.00 66.25 86 ASP A CA 1
ATOM 652 C C . ASP A 1 86 ? 19.491 -12.586 -7.944 1.00 66.25 86 ASP A C 1
ATOM 654 O O . ASP A 1 86 ? 20.445 -12.192 -8.609 1.00 66.25 86 ASP A O 1
ATOM 658 N N . ASP A 1 87 ? 19.611 -13.561 -7.041 1.00 61.56 87 ASP A N 1
ATOM 659 C CA . ASP A 1 87 ? 20.874 -14.168 -6.584 1.00 61.56 87 ASP A CA 1
ATOM 660 C C . ASP A 1 87 ? 21.686 -14.882 -7.682 1.00 61.56 87 ASP A C 1
ATOM 662 O O . ASP A 1 87 ? 22.894 -15.098 -7.549 1.00 61.56 87 ASP A O 1
ATOM 666 N N . ASN A 1 88 ? 21.029 -15.240 -8.785 1.00 60.78 88 ASN A N 1
ATOM 667 C CA . ASN A 1 88 ? 21.643 -15.957 -9.896 1.00 60.78 88 ASN A CA 1
ATOM 668 C C . ASN A 1 88 ? 22.081 -15.053 -11.046 1.00 60.78 88 ASN A C 1
ATOM 670 O O . ASN A 1 88 ? 23.023 -15.393 -11.770 1.00 60.78 88 ASN A O 1
ATOM 674 N N . SER A 1 89 ? 21.363 -13.955 -11.275 1.00 61.47 89 SER A N 1
ATOM 675 C CA . SER A 1 89 ? 21.605 -13.081 -12.424 1.00 61.47 89 SER A CA 1
ATOM 676 C C . SER A 1 89 ? 22.087 -11.689 -12.040 1.00 61.47 89 SER A C 1
ATOM 678 O O . SER A 1 89 ? 22.557 -10.992 -12.932 1.00 61.47 89 SER A O 1
ATOM 680 N N . PHE A 1 90 ? 21.987 -11.322 -10.757 1.00 66.56 90 PHE A N 1
ATOM 681 C CA . PHE A 1 90 ? 22.228 -9.982 -10.211 1.00 66.56 90 PHE A CA 1
ATOM 682 C C . PHE A 1 90 ? 21.401 -8.888 -10.898 1.00 66.56 90 PHE A C 1
ATOM 684 O O . PHE A 1 90 ? 21.725 -7.715 -10.813 1.00 66.56 90 PHE A O 1
ATOM 691 N N . ASN A 1 91 ? 20.308 -9.279 -11.570 1.00 69.12 91 ASN A N 1
ATOM 692 C CA . ASN A 1 91 ? 19.379 -8.337 -12.173 1.00 69.12 91 ASN A CA 1
ATOM 693 C C . ASN A 1 91 ? 18.122 -8.229 -11.306 1.00 69.12 91 ASN A C 1
ATOM 695 O O . ASN A 1 91 ? 17.343 -9.181 -11.157 1.00 69.12 91 ASN A O 1
ATOM 699 N N . LEU A 1 92 ? 17.884 -7.035 -10.798 1.00 76.25 92 LEU A N 1
ATOM 700 C CA . LEU A 1 92 ? 16.608 -6.556 -10.312 1.00 76.25 92 LEU A CA 1
ATOM 701 C C . LEU A 1 92 ? 15.582 -6.542 -11.457 1.00 76.25 92 LEU A C 1
ATOM 703 O O . LEU A 1 92 ? 15.901 -6.378 -12.636 1.00 76.25 92 LEU A O 1
ATOM 707 N N . SER A 1 93 ? 14.313 -6.773 -11.128 1.00 86.00 93 SER A N 1
ATOM 708 C CA . SER A 1 93 ? 13.228 -6.586 -12.094 1.00 86.00 93 SER A CA 1
ATOM 709 C C . SER A 1 93 ? 12.725 -5.152 -11.982 1.00 86.00 93 SER A C 1
ATOM 711 O O . SER A 1 93 ? 12.935 -4.326 -12.877 1.00 86.00 93 SER A O 1
ATOM 713 N N . TRP A 1 94 ? 12.101 -4.831 -10.851 1.00 92.44 94 TRP A N 1
ATOM 714 C CA . TRP A 1 94 ? 11.590 -3.497 -10.574 1.00 92.44 94 TRP A CA 1
ATOM 715 C C . TRP A 1 94 ? 11.390 -3.286 -9.072 1.00 92.44 94 TRP A C 1
ATOM 717 O O . TRP A 1 94 ? 11.180 -4.232 -8.317 1.00 92.44 94 TRP A O 1
ATOM 727 N N . GLN A 1 95 ? 11.411 -2.028 -8.644 1.00 93.50 95 GLN A N 1
ATOM 728 C CA . GLN A 1 95 ? 11.125 -1.637 -7.266 1.00 93.50 95 GLN A CA 1
ATOM 729 C C . GLN A 1 95 ? 10.442 -0.273 -7.213 1.00 93.50 95 GLN A C 1
ATOM 731 O O . GLN A 1 95 ? 10.901 0.681 -7.848 1.00 93.50 95 GLN A O 1
ATOM 736 N N . ALA A 1 96 ? 9.352 -0.195 -6.454 1.00 97.31 96 ALA A N 1
ATOM 737 C CA . ALA A 1 96 ? 8.628 1.030 -6.148 1.00 97.31 96 ALA A CA 1
ATOM 738 C C . ALA A 1 96 ? 9.078 1.553 -4.782 1.00 97.31 96 ALA A C 1
ATOM 740 O O . ALA A 1 96 ? 9.134 0.790 -3.818 1.00 97.31 96 ALA A O 1
ATOM 741 N N . TYR A 1 97 ? 9.428 2.832 -4.691 1.00 97.75 97 TYR A N 1
ATOM 742 C CA . TYR A 1 97 ? 9.978 3.401 -3.464 1.00 97.75 97 TYR A CA 1
ATOM 743 C C . TYR A 1 97 ? 9.736 4.906 -3.359 1.00 97.75 97 TYR A C 1
ATOM 745 O O . TYR A 1 97 ? 9.511 5.599 -4.352 1.00 97.75 97 TYR A O 1
ATOM 753 N N . VAL A 1 98 ? 9.842 5.414 -2.136 1.00 98.44 98 VAL A N 1
ATOM 754 C CA . VAL A 1 98 ? 9.864 6.841 -1.820 1.00 98.44 98 VAL A CA 1
ATOM 755 C C . VAL A 1 98 ? 11.318 7.307 -1.734 1.00 98.44 98 VAL A C 1
ATOM 757 O O . VAL A 1 98 ? 12.179 6.638 -1.155 1.00 98.44 98 VAL A O 1
ATOM 760 N N . GLN A 1 99 ? 11.620 8.436 -2.367 1.00 96.94 99 GLN A N 1
ATOM 761 C CA . GLN A 1 99 ? 12.928 9.089 -2.320 1.00 96.94 99 GLN A CA 1
ATOM 762 C C . GLN A 1 99 ? 13.116 9.890 -1.017 1.00 96.94 99 GLN A C 1
ATOM 764 O O . GLN A 1 99 ? 12.131 10.261 -0.384 1.00 96.94 99 GLN A O 1
ATOM 769 N N . PRO A 1 100 ? 14.360 10.256 -0.643 1.00 96.38 100 PRO A N 1
ATOM 770 C CA . PRO A 1 100 ? 14.609 11.080 0.547 1.00 96.38 100 PRO A CA 1
ATOM 771 C C . PRO A 1 100 ? 13.896 12.445 0.554 1.00 96.38 100 PRO A C 1
ATOM 773 O O . PRO A 1 100 ? 13.733 13.059 1.603 1.00 96.38 100 PRO A O 1
ATOM 776 N N . ASP A 1 101 ? 13.501 12.955 -0.616 1.00 96.06 101 ASP A N 1
ATOM 777 C CA . ASP A 1 101 ? 12.716 14.189 -0.753 1.00 96.06 101 ASP A CA 1
ATOM 778 C C . ASP A 1 101 ? 11.198 13.974 -0.608 1.00 96.06 101 ASP A C 1
ATOM 780 O O . ASP A 1 101 ? 10.430 14.926 -0.740 1.00 96.06 101 ASP A O 1
ATOM 784 N N . GLY A 1 102 ? 10.772 12.740 -0.328 1.00 97.75 102 GLY A N 1
ATOM 785 C CA . GLY A 1 102 ? 9.382 12.352 -0.128 1.00 97.75 102 GLY A CA 1
ATOM 786 C C . GLY A 1 102 ? 8.606 12.045 -1.406 1.00 97.75 102 GLY A C 1
ATOM 787 O O . GLY A 1 102 ? 7.388 11.880 -1.344 1.00 97.75 102 GLY A O 1
ATOM 788 N N . THR A 1 103 ? 9.268 11.995 -2.568 1.00 97.81 103 THR A N 1
ATOM 789 C CA . THR A 1 103 ? 8.592 11.737 -3.847 1.00 97.81 103 THR A CA 1
ATOM 790 C C . THR A 1 103 ? 8.579 10.261 -4.244 1.00 97.81 103 THR A C 1
ATOM 792 O O . THR A 1 103 ? 9.550 9.534 -4.024 1.00 97.81 103 THR A O 1
ATOM 795 N N . LEU A 1 104 ? 7.482 9.818 -4.863 1.00 98.31 104 LEU A N 1
ATOM 796 C CA . LEU A 1 104 ? 7.335 8.475 -5.422 1.00 98.31 104 LEU A CA 1
ATOM 797 C C . LEU A 1 104 ? 8.241 8.277 -6.647 1.00 98.31 104 LEU A C 1
ATOM 799 O O . LEU A 1 104 ? 8.276 9.102 -7.567 1.00 98.31 104 LEU A O 1
ATOM 803 N N . GLN A 1 105 ? 8.933 7.139 -6.691 1.00 96.69 105 GLN A N 1
ATOM 804 C CA . GLN A 1 105 ? 9.790 6.737 -7.799 1.00 96.69 105 GLN A CA 1
ATOM 805 C C . GLN A 1 105 ? 9.699 5.224 -8.047 1.00 96.69 105 GLN A C 1
ATOM 807 O O . GLN A 1 105 ? 9.404 4.433 -7.154 1.00 96.69 105 GLN A O 1
ATOM 812 N N . VAL A 1 106 ? 9.998 4.808 -9.276 1.00 95.94 106 VAL A N 1
ATOM 813 C CA . VAL A 1 106 ? 10.221 3.400 -9.622 1.00 95.94 106 VAL A CA 1
ATOM 814 C C . VAL A 1 106 ? 11.566 3.241 -10.314 1.00 95.94 106 VAL A C 1
ATOM 816 O O . VAL A 1 106 ? 11.952 4.071 -11.141 1.00 95.94 106 VAL A O 1
ATOM 819 N N . MET A 1 107 ? 12.279 2.167 -9.986 1.00 93.44 107 MET A N 1
ATOM 820 C CA . MET A 1 107 ? 13.483 1.741 -10.694 1.00 93.44 107 MET A CA 1
ATOM 821 C C . MET A 1 107 ? 13.208 0.406 -11.371 1.00 93.44 107 MET A C 1
ATOM 823 O O . MET A 1 107 ? 12.674 -0.503 -10.745 1.00 93.44 107 MET A O 1
ATOM 827 N N . LEU A 1 108 ? 13.560 0.312 -12.648 1.00 91.94 108 LEU A N 1
ATOM 828 C CA . LEU A 1 108 ? 13.587 -0.917 -13.430 1.00 91.94 108 LEU A CA 1
ATOM 829 C C . LEU A 1 108 ? 15.049 -1.255 -13.700 1.00 91.94 108 LEU A C 1
ATOM 831 O O . LEU A 1 108 ? 15.828 -0.351 -14.010 1.00 91.94 108 LEU A O 1
ATOM 835 N N . GLU A 1 109 ? 15.400 -2.530 -13.678 1.00 87.81 109 GLU A N 1
ATOM 836 C CA . GLU A 1 109 ? 16.720 -2.977 -14.115 1.00 87.81 109 GLU A CA 1
ATOM 837 C C . GLU A 1 109 ? 16.574 -3.999 -15.239 1.00 87.81 109 GLU A C 1
ATOM 839 O O . GLU A 1 109 ? 15.661 -4.820 -15.242 1.00 87.81 109 GLU A O 1
ATOM 844 N N . ASN A 1 110 ? 17.415 -3.883 -16.266 1.00 82.69 110 ASN A N 1
ATOM 845 C CA . ASN A 1 110 ? 17.421 -4.826 -17.384 1.00 82.69 110 ASN A CA 1
ATOM 846 C C . ASN A 1 110 ? 18.443 -5.945 -17.161 1.00 82.69 110 ASN A C 1
ATOM 848 O O . ASN A 1 110 ? 19.264 -5.841 -16.272 1.00 82.69 110 ASN A O 1
ATOM 852 N N . GLN A 1 111 ? 18.455 -6.955 -18.038 1.00 75.25 111 GLN A N 1
ATOM 853 C CA . GLN A 1 111 ? 19.360 -8.124 -17.993 1.00 75.25 111 GLN A CA 1
ATOM 854 C C . GLN A 1 111 ? 20.882 -7.822 -18.088 1.00 75.25 111 GLN A C 1
ATOM 856 O O . GLN A 1 111 ? 21.672 -8.742 -18.288 1.00 75.25 111 GLN A O 1
ATOM 861 N N . ASN A 1 112 ? 21.298 -6.553 -18.067 1.00 74.12 112 ASN A N 1
ATOM 862 C CA . ASN A 1 112 ? 22.702 -6.132 -18.125 1.00 74.12 112 ASN A CA 1
ATOM 863 C C . ASN A 1 112 ? 23.017 -5.118 -17.008 1.00 74.12 112 ASN A C 1
ATOM 865 O O . ASN A 1 112 ? 23.795 -4.189 -17.252 1.00 74.12 112 ASN A O 1
ATOM 869 N N . ASP A 1 113 ? 22.337 -5.217 -15.866 1.00 73.19 113 ASP A N 1
ATOM 870 C CA . ASP A 1 113 ? 22.530 -4.364 -14.684 1.00 73.19 113 ASP A CA 1
ATOM 871 C C . ASP A 1 113 ? 22.371 -2.852 -14.969 1.00 73.19 113 ASP A C 1
ATOM 873 O O . ASP A 1 113 ? 22.985 -1.986 -14.333 1.00 73.19 113 ASP A O 1
ATOM 877 N N . ASN A 1 114 ? 21.587 -2.487 -15.999 1.00 80.94 114 ASN A N 1
ATOM 878 C CA . ASN A 1 114 ? 21.314 -1.076 -16.272 1.00 80.94 114 ASN A CA 1
ATOM 879 C C . ASN A 1 114 ? 20.069 -0.633 -15.527 1.00 80.94 114 ASN A C 1
ATOM 881 O O . ASN A 1 114 ? 18.951 -1.031 -15.861 1.00 80.94 114 ASN A O 1
ATOM 885 N N . ASN A 1 115 ? 20.293 0.289 -14.602 1.00 86.88 115 ASN A N 1
ATOM 886 C CA . ASN A 1 115 ? 19.260 0.904 -13.794 1.00 86.88 115 ASN A CA 1
ATOM 887 C C . ASN A 1 115 ? 18.576 2.072 -14.508 1.00 86.88 115 ASN A C 1
ATOM 889 O O . ASN A 1 115 ? 19.218 3.040 -14.928 1.00 86.88 115 ASN A O 1
ATOM 893 N N . PHE A 1 116 ? 17.250 1.995 -14.598 1.00 90.38 116 PHE A N 1
ATOM 894 C CA . PHE A 1 116 ? 16.376 3.013 -15.167 1.00 90.38 116 PHE A CA 1
ATOM 895 C C . PHE A 1 116 ? 15.381 3.493 -14.115 1.00 90.38 116 PHE A C 1
ATOM 897 O O . PHE A 1 116 ? 14.494 2.750 -13.710 1.00 90.38 116 PHE A O 1
ATOM 904 N N . CYS A 1 117 ? 15.503 4.749 -13.703 1.00 93.25 117 CYS A N 1
ATOM 905 C CA . CYS A 1 117 ? 14.644 5.349 -12.689 1.00 93.25 117 CYS A CA 1
ATOM 906 C C . CYS A 1 117 ? 13.624 6.283 -13.356 1.00 93.25 117 CYS A C 1
ATOM 908 O O . CYS A 1 117 ? 13.950 6.970 -14.332 1.00 93.25 117 CYS A O 1
ATOM 910 N N . TYR A 1 118 ? 12.404 6.317 -12.820 1.00 96.12 118 TYR A N 1
ATOM 911 C CA . TYR A 1 118 ? 11.296 7.128 -13.321 1.00 96.12 118 TYR A CA 1
ATOM 912 C C . TYR A 1 118 ? 10.498 7.746 -12.165 1.00 96.12 118 TYR A C 1
ATOM 914 O O . TYR A 1 118 ? 10.243 7.052 -11.184 1.00 96.12 118 TYR A O 1
ATOM 922 N N . PRO A 1 119 ? 10.102 9.028 -12.267 1.00 95.00 119 PRO A N 1
ATOM 923 C CA . PRO A 1 119 ? 10.243 9.882 -13.451 1.00 95.00 119 PRO A CA 1
ATOM 924 C C . PRO A 1 119 ? 11.597 10.592 -13.540 1.00 95.00 119 PRO A C 1
ATOM 926 O O . PRO A 1 119 ? 11.864 11.263 -14.530 1.00 95.00 119 PRO A O 1
ATOM 929 N N . PHE A 1 120 ? 12.442 10.478 -12.516 1.00 91.50 120 PHE A N 1
ATOM 930 C CA . PHE A 1 120 ? 13.763 11.106 -12.480 1.00 91.50 120 PHE A CA 1
ATOM 931 C C . PHE A 1 120 ? 14.847 10.096 -12.838 1.00 91.50 120 PHE A C 1
ATOM 933 O O . PHE A 1 120 ? 14.761 8.946 -12.422 1.00 91.50 120 PHE A O 1
ATOM 940 N N . SER A 1 121 ? 15.891 10.526 -13.550 1.00 89.38 121 SER A N 1
ATOM 941 C CA . SER A 1 121 ? 17.017 9.653 -13.908 1.00 89.38 121 SER A CA 1
ATOM 942 C C . SER A 1 121 ? 17.713 9.057 -12.686 1.00 89.38 121 SER A C 1
ATOM 944 O O . SER A 1 121 ? 17.953 9.765 -11.703 1.00 89.38 121 SER A O 1
ATOM 946 N N . CYS A 1 122 ? 18.201 7.821 -12.807 1.00 85.25 122 CYS A N 1
ATOM 947 C CA . CYS A 1 122 ? 19.228 7.341 -11.891 1.00 85.25 122 CYS A CA 1
ATOM 948 C C . CYS A 1 122 ? 20.500 8.194 -12.049 1.00 85.25 122 CYS A C 1
ATOM 950 O O . CYS A 1 122 ? 20.752 8.783 -13.107 1.00 85.25 122 CYS A O 1
ATOM 952 N N . MET A 1 123 ? 21.329 8.262 -11.006 1.00 77.50 123 MET A N 1
ATOM 953 C CA . MET A 1 123 ? 22.585 9.011 -11.070 1.00 77.50 123 MET A CA 1
ATOM 954 C C . MET A 1 123 ? 23.464 8.527 -12.230 1.00 77.50 123 MET A C 1
ATOM 956 O O . MET A 1 123 ? 23.755 7.342 -12.351 1.00 77.50 123 MET A O 1
ATOM 960 N N . GLY A 1 124 ? 23.904 9.463 -13.075 1.00 72.75 124 GLY A N 1
ATOM 961 C CA . GLY A 1 124 ? 24.781 9.170 -14.213 1.00 72.75 124 GLY A CA 1
ATOM 962 C C . GLY A 1 124 ? 24.075 8.650 -15.470 1.00 72.75 124 GLY A C 1
ATOM 963 O O . GLY A 1 124 ? 24.759 8.411 -16.463 1.00 72.75 124 GLY A O 1
ATOM 964 N N . GLN A 1 125 ? 22.743 8.523 -15.464 1.00 80.06 125 GLN A N 1
ATOM 965 C CA . GLN A 1 125 ? 21.955 8.130 -16.637 1.00 80.06 125 GLN A CA 1
ATOM 966 C C . GLN A 1 125 ? 21.318 9.341 -17.343 1.00 80.06 125 GLN A C 1
ATOM 968 O O . GLN A 1 125 ? 21.117 10.388 -16.716 1.00 80.06 125 GLN A O 1
ATOM 973 N N . PRO A 1 126 ? 20.994 9.240 -18.649 1.00 80.94 126 PRO A N 1
ATOM 974 C CA . PRO A 1 126 ? 20.230 10.268 -19.350 1.00 80.94 126 PRO A CA 1
ATOM 975 C C . PRO A 1 126 ? 18.885 10.549 -18.667 1.00 80.94 126 PRO A C 1
ATOM 977 O O . PRO A 1 126 ? 18.261 9.646 -18.112 1.00 80.94 126 PRO A O 1
ATOM 980 N N . GLN A 1 127 ? 18.417 11.799 -18.747 1.00 85.06 127 GLN A N 1
ATOM 981 C CA . GLN A 1 127 ? 17.086 12.152 -18.250 1.00 85.06 127 GLN A CA 1
ATOM 982 C C . GLN A 1 127 ? 16.004 11.393 -19.030 1.00 85.06 127 GLN A C 1
ATOM 984 O O . GLN A 1 127 ? 16.017 11.431 -20.267 1.00 85.06 127 GLN A O 1
ATOM 989 N N . PRO A 1 128 ? 15.071 10.714 -18.343 1.00 86.94 128 PRO A N 1
ATOM 990 C CA . PRO A 1 128 ? 13.961 10.049 -19.003 1.00 86.94 128 PRO A CA 1
ATOM 991 C C . PRO A 1 128 ? 12.993 11.082 -19.597 1.00 86.94 128 PRO A C 1
ATOM 993 O O . PRO A 1 128 ? 12.918 12.234 -19.170 1.00 86.94 128 PRO A O 1
ATOM 996 N N . THR A 1 129 ? 12.237 10.670 -20.615 1.00 91.12 129 THR A N 1
ATOM 997 C CA . THR A 1 129 ? 11.200 11.518 -21.219 1.00 91.12 129 THR A CA 1
ATOM 998 C C . THR A 1 129 ? 9.866 11.234 -20.540 1.00 91.12 129 THR A C 1
ATOM 1000 O O . THR A 1 129 ? 9.149 10.312 -20.940 1.00 91.12 129 THR A O 1
ATOM 1003 N N . CYS A 1 130 ? 9.556 12.026 -19.515 1.00 95.38 130 CYS A N 1
ATOM 1004 C CA . CYS A 1 130 ? 8.343 11.899 -18.714 1.00 95.38 130 CYS A CA 1
ATOM 1005 C C . CYS A 1 130 ? 7.593 13.230 -18.601 1.00 95.38 130 CYS A C 1
ATOM 1007 O O . CYS A 1 130 ? 8.207 14.298 -18.553 1.00 95.38 130 CYS A O 1
ATOM 1009 N N . THR A 1 131 ? 6.268 13.170 -18.499 1.00 95.88 131 THR A N 1
ATOM 1010 C CA . THR A 1 131 ? 5.489 14.225 -17.836 1.00 95.88 131 THR A CA 1
ATOM 1011 C C . THR A 1 131 ? 5.529 13.985 -16.330 1.00 95.88 131 THR A C 1
ATOM 1013 O O . THR A 1 131 ? 5.638 12.834 -15.913 1.00 95.88 131 THR A O 1
ATOM 1016 N N . PHE A 1 132 ? 5.463 15.030 -15.508 1.00 92.19 132 PHE A N 1
ATOM 1017 C CA . PHE A 1 132 ? 5.352 14.879 -14.057 1.00 92.19 132 PHE A CA 1
ATOM 1018 C C . PHE A 1 132 ? 4.480 15.988 -13.453 1.00 92.19 132 PHE A C 1
ATOM 1020 O O . PHE A 1 132 ? 4.498 17.125 -13.932 1.00 92.19 132 PHE A O 1
ATOM 1027 N N . GLY A 1 133 ? 3.720 15.624 -12.428 1.00 94.19 133 GLY A N 1
ATOM 1028 C CA . GLY A 1 133 ? 2.885 16.467 -11.588 1.00 94.19 133 GLY A CA 1
ATOM 1029 C C . GLY A 1 133 ? 3.346 16.384 -10.134 1.00 94.19 133 GLY A C 1
ATOM 1030 O O . GLY A 1 133 ? 4.546 16.493 -9.868 1.00 94.19 133 GLY A O 1
ATOM 1031 N N . ASN A 1 134 ? 2.411 16.230 -9.198 1.00 95.88 134 ASN A N 1
ATOM 1032 C CA . ASN A 1 134 ? 2.714 16.102 -7.778 1.00 95.88 134 ASN A CA 1
ATOM 1033 C C . ASN A 1 134 ? 2.957 14.637 -7.401 1.00 95.88 134 ASN A C 1
ATOM 1035 O O . ASN A 1 134 ? 2.033 13.840 -7.361 1.00 95.88 134 ASN A O 1
ATOM 1039 N N . LEU A 1 135 ? 4.203 14.292 -7.091 1.00 97.75 135 LEU A N 1
ATOM 1040 C CA . LEU A 1 135 ? 4.583 12.940 -6.662 1.00 97.75 135 LEU A CA 1
ATOM 1041 C C . LEU A 1 135 ? 4.953 12.868 -5.180 1.00 97.75 135 LEU A C 1
ATOM 1043 O O . LEU A 1 135 ? 5.483 11.851 -4.747 1.00 97.75 135 LEU A O 1
ATOM 1047 N N . PHE A 1 136 ? 4.757 13.948 -4.424 1.00 98.12 136 PHE A N 1
ATOM 1048 C CA . PHE A 1 136 ? 5.059 13.976 -2.999 1.00 98.12 136 PHE A CA 1
ATOM 1049 C C . PHE A 1 136 ? 3.992 13.197 -2.223 1.00 98.12 136 PHE A C 1
ATOM 1051 O O . PHE A 1 136 ? 2.812 13.502 -2.362 1.00 98.12 136 PHE A O 1
ATOM 1058 N N . VAL A 1 137 ? 4.429 12.202 -1.447 1.00 98.12 137 VAL A N 1
ATOM 1059 C CA . VAL A 1 137 ? 3.575 11.247 -0.706 1.00 98.12 137 VAL A CA 1
ATOM 1060 C C . VAL A 1 137 ? 4.025 11.054 0.747 1.00 98.12 137 VAL A C 1
ATOM 1062 O O . VAL A 1 137 ? 3.513 10.196 1.455 1.00 98.12 137 VAL A O 1
ATOM 1065 N N . ALA A 1 138 ? 5.052 11.791 1.177 1.00 98.00 138 ALA A N 1
ATOM 1066 C CA . ALA A 1 138 ? 5.681 11.624 2.482 1.00 98.00 138 ALA A CA 1
ATOM 1067 C C . ALA A 1 138 ? 5.358 12.806 3.404 1.00 98.00 138 ALA A C 1
ATOM 1069 O O . ALA A 1 138 ? 6.243 13.570 3.796 1.00 98.00 138 ALA A O 1
ATOM 1070 N N . ASP A 1 139 ? 4.076 12.993 3.694 1.00 97.00 139 ASP A N 1
ATOM 1071 C CA . ASP A 1 139 ? 3.542 14.072 4.529 1.00 97.00 139 ASP A CA 1
ATOM 1072 C C . ASP A 1 139 ? 2.811 13.572 5.781 1.00 97.00 139 ASP A C 1
ATOM 1074 O O . ASP A 1 139 ? 2.146 14.362 6.451 1.00 97.00 139 ASP A O 1
ATOM 1078 N N . ASP A 1 140 ? 2.992 12.291 6.118 1.00 95.06 140 ASP A N 1
ATOM 1079 C CA . ASP A 1 140 ? 2.289 11.594 7.198 1.00 95.06 140 ASP A CA 1
ATOM 1080 C C . ASP A 1 140 ? 0.763 11.517 7.000 1.00 95.06 140 ASP A C 1
ATOM 1082 O O . ASP A 1 140 ? 0.008 11.371 7.961 1.00 95.06 140 ASP A O 1
ATOM 1086 N N . LEU A 1 141 ? 0.288 11.599 5.753 1.00 94.88 141 LEU A N 1
ATOM 1087 C CA . LEU A 1 141 ? -1.084 11.274 5.368 1.00 94.88 141 LEU A CA 1
ATOM 1088 C C . LEU A 1 141 ? -1.120 9.989 4.533 1.00 94.88 141 LEU A C 1
ATOM 1090 O O . LEU A 1 141 ? -0.120 9.568 3.950 1.00 94.88 141 LEU A O 1
ATOM 1094 N N . TRP A 1 142 ? -2.289 9.347 4.509 1.00 95.44 142 TRP A N 1
ATOM 1095 C CA . TRP A 1 142 ? -2.535 8.201 3.641 1.00 95.44 142 TRP A CA 1
ATOM 1096 C C . TRP A 1 142 ? -2.589 8.642 2.181 1.00 95.44 142 TRP A C 1
ATOM 1098 O O . TRP A 1 142 ? -3.399 9.496 1.818 1.00 95.44 142 TRP A O 1
ATOM 1108 N N . HIS A 1 143 ? -1.774 8.000 1.353 1.00 97.25 143 HIS A N 1
ATOM 1109 C CA . HIS A 1 143 ? -1.779 8.148 -0.094 1.00 97.25 143 HIS A CA 1
ATOM 1110 C C . HIS A 1 143 ? -1.909 6.792 -0.769 1.00 97.25 143 HIS A C 1
ATOM 1112 O O . HIS A 1 143 ? -1.194 5.848 -0.430 1.00 97.25 143 HIS A O 1
ATOM 1118 N N . HIS A 1 144 ? -2.760 6.716 -1.787 1.00 98.06 144 HIS A N 1
ATOM 1119 C CA . HIS A 1 144 ? -2.803 5.548 -2.656 1.00 98.06 144 HIS A CA 1
ATOM 1120 C C . HIS A 1 144 ? -1.827 5.739 -3.809 1.00 98.06 144 HIS A C 1
ATOM 1122 O O . HIS A 1 144 ? -1.985 6.646 -4.632 1.00 98.06 144 HIS A O 1
ATOM 1128 N N . ILE A 1 145 ? -0.845 4.853 -3.917 1.00 98.62 145 ILE A N 1
ATOM 1129 C CA . ILE A 1 145 ? 0.092 4.837 -5.037 1.00 98.62 145 ILE A CA 1
ATOM 1130 C C . ILE A 1 145 ? -0.297 3.744 -6.022 1.00 98.62 145 ILE A C 1
ATOM 1132 O O . ILE A 1 145 ? -0.728 2.658 -5.642 1.00 98.62 145 ILE A O 1
ATOM 1136 N N . ALA A 1 146 ? -0.112 4.014 -7.312 1.00 98.75 146 ALA A N 1
ATOM 1137 C CA . ALA A 1 146 ? -0.183 2.981 -8.338 1.00 98.75 146 ALA A CA 1
ATOM 1138 C C . ALA A 1 146 ? 0.899 3.176 -9.395 1.00 98.75 146 ALA A C 1
ATOM 1140 O O . ALA A 1 146 ? 1.243 4.299 -9.765 1.00 98.75 146 ALA A O 1
ATOM 1141 N N . ILE A 1 147 ? 1.421 2.073 -9.924 1.00 98.69 147 ILE A N 1
ATOM 1142 C CA . ILE A 1 147 ? 2.401 2.072 -11.008 1.00 98.69 147 ILE A CA 1
ATOM 1143 C C . ILE A 1 147 ? 1.947 1.069 -12.056 1.00 98.69 147 ILE A C 1
ATOM 1145 O O . ILE A 1 147 ? 1.876 -0.124 -11.779 1.00 98.69 147 ILE A O 1
ATOM 1149 N N . THR A 1 148 ? 1.684 1.541 -13.274 1.00 98.69 148 THR A N 1
ATOM 1150 C CA . THR A 1 148 ? 1.306 0.683 -14.408 1.00 98.69 148 THR A CA 1
ATOM 1151 C C . THR A 1 148 ? 2.413 0.688 -15.451 1.00 98.69 148 THR A C 1
ATOM 1153 O O . THR A 1 148 ? 2.864 1.769 -15.840 1.00 98.69 148 THR A O 1
ATOM 1156 N N . ARG A 1 149 ? 2.793 -0.475 -15.986 1.00 97.94 149 ARG A N 1
ATOM 1157 C CA . ARG A 1 149 ? 3.676 -0.593 -17.155 1.00 97.94 149 ARG A CA 1
ATOM 1158 C C . ARG A 1 149 ? 3.013 -1.435 -18.236 1.00 97.94 149 ARG A C 1
ATOM 1160 O O . ARG A 1 149 ? 2.767 -2.621 -18.054 1.00 97.94 149 ARG A O 1
ATOM 1167 N N . SER A 1 150 ? 2.738 -0.824 -19.382 1.00 97.50 150 SER A N 1
ATOM 1168 C CA . SER A 1 150 ? 2.110 -1.497 -20.528 1.00 97.50 150 SER A CA 1
ATOM 1169 C C . SER A 1 150 ? 3.107 -2.283 -21.385 1.00 97.50 150 SER A C 1
ATOM 1171 O O . SER A 1 150 ? 4.316 -2.052 -21.340 1.00 97.50 150 SER A O 1
ATOM 1173 N N . ALA A 1 151 ? 2.592 -3.157 -22.257 1.00 95.19 151 ALA A N 1
ATOM 1174 C CA . ALA A 1 151 ? 3.395 -3.928 -23.213 1.00 95.19 151 ALA A CA 1
ATOM 1175 C C . ALA A 1 151 ? 4.214 -3.063 -24.191 1.00 95.19 151 ALA A C 1
ATOM 1177 O O . ALA A 1 151 ? 5.217 -3.520 -24.730 1.00 95.19 151 ALA A O 1
ATOM 1178 N N . SER A 1 152 ? 3.816 -1.808 -24.425 1.00 94.94 152 SER A N 1
ATOM 1179 C CA . SER A 1 152 ? 4.586 -0.854 -25.235 1.00 94.94 152 SER A CA 1
ATOM 1180 C C . SER A 1 152 ? 5.673 -0.117 -24.440 1.00 94.94 152 SER A C 1
ATOM 1182 O O . SER A 1 152 ? 6.364 0.732 -25.004 1.00 94.94 152 SER A O 1
ATOM 1184 N N . GLY A 1 153 ? 5.832 -0.414 -23.144 1.00 94.62 153 GLY A N 1
ATOM 1185 C CA . GLY A 1 153 ? 6.777 0.264 -22.258 1.00 94.62 153 GLY A CA 1
ATOM 1186 C C . GLY A 1 153 ? 6.346 1.683 -21.882 1.00 94.62 153 GLY A C 1
ATOM 1187 O O . GLY A 1 153 ? 7.198 2.522 -21.597 1.00 94.62 153 GLY A O 1
ATOM 1188 N N . VAL A 1 154 ? 5.043 1.989 -21.934 1.00 97.06 154 VAL A N 1
ATOM 1189 C CA . VAL A 1 154 ? 4.510 3.195 -21.283 1.00 97.06 154 VAL A CA 1
ATOM 1190 C C . VAL A 1 154 ? 4.348 2.888 -19.803 1.00 97.06 154 VAL A C 1
ATOM 1192 O O . VAL A 1 154 ? 3.619 1.954 -19.460 1.00 97.06 154 VAL A O 1
ATOM 1195 N N . LEU A 1 155 ? 5.035 3.668 -18.973 1.00 98.19 155 LEU A N 1
ATOM 1196 C CA . LEU A 1 155 ? 5.021 3.588 -17.518 1.00 98.19 155 LEU A CA 1
ATOM 1197 C C . LEU A 1 155 ? 4.291 4.814 -16.967 1.00 98.19 155 LEU A C 1
ATOM 1199 O O . LEU A 1 155 ? 4.606 5.939 -17.361 1.00 98.19 155 LEU A O 1
ATOM 1203 N N . VAL A 1 156 ? 3.336 4.601 -16.069 1.00 98.69 156 VAL A N 1
ATOM 1204 C CA . VAL A 1 156 ? 2.545 5.672 -15.453 1.00 98.69 156 VAL A CA 1
ATOM 1205 C C . VAL A 1 156 ? 2.584 5.510 -13.941 1.00 98.69 156 VAL A C 1
ATOM 1207 O O . VAL A 1 156 ? 2.372 4.402 -13.451 1.00 98.69 156 VAL A O 1
ATOM 1210 N N . LEU A 1 157 ? 2.878 6.599 -13.230 1.00 98.75 157 LEU A N 1
ATOM 1211 C CA . LEU A 1 157 ? 2.799 6.680 -11.771 1.00 98.75 157 LEU A CA 1
ATOM 1212 C C . LEU A 1 157 ? 1.548 7.477 -11.416 1.00 98.75 157 LEU A C 1
ATOM 1214 O O . LEU A 1 157 ? 1.311 8.540 -12.000 1.00 98.75 157 LEU A O 1
ATOM 1218 N N . TYR A 1 158 ? 0.789 6.970 -10.455 1.00 98.75 158 TYR A N 1
ATOM 1219 C CA . TYR A 1 158 ? -0.415 7.596 -9.944 1.00 98.75 158 TYR A CA 1
ATOM 1220 C C . TYR A 1 158 ? -0.284 7.847 -8.448 1.00 98.75 158 TYR A C 1
ATOM 1222 O O . TYR A 1 158 ? 0.279 7.016 -7.733 1.00 98.75 158 TYR A O 1
ATOM 1230 N N . VAL A 1 159 ? -0.845 8.967 -8.004 1.00 98.62 159 VAL A N 1
ATOM 1231 C CA . VAL A 1 159 ? -1.061 9.294 -6.592 1.00 98.62 159 VAL A CA 1
ATOM 1232 C C . VAL A 1 159 ? -2.539 9.642 -6.447 1.00 98.62 159 VAL A C 1
ATOM 1234 O O . VAL A 1 159 ? -3.081 10.385 -7.266 1.00 98.62 159 VAL A O 1
ATOM 1237 N N . ASP A 1 160 ? -3.212 9.033 -5.476 1.00 97.38 160 ASP A N 1
ATOM 1238 C CA . ASP A 1 160 ? -4.628 9.252 -5.153 1.00 97.38 160 ASP A CA 1
ATOM 1239 C C . ASP A 1 160 ? -5.551 9.109 -6.380 1.00 97.38 160 ASP A C 1
ATOM 1241 O O . ASP A 1 160 ? -6.433 9.921 -6.680 1.00 97.38 160 ASP A O 1
ATOM 1245 N N . GLY A 1 161 ? -5.265 8.072 -7.176 1.00 96.38 161 GLY A N 1
ATOM 1246 C CA . GLY A 1 161 ? -5.986 7.730 -8.404 1.00 96.38 161 GLY A CA 1
ATOM 1247 C C . GLY A 1 161 ? -5.720 8.657 -9.601 1.00 96.38 161 GLY A C 1
ATOM 1248 O O . GLY A 1 161 ? -6.232 8.393 -10.691 1.00 96.38 161 GLY A O 1
ATOM 1249 N N . GLN A 1 162 ? -4.922 9.719 -9.447 1.00 97.44 162 GLN A N 1
ATOM 1250 C CA . GLN A 1 162 ? -4.576 10.654 -10.523 1.00 97.44 162 GLN A CA 1
ATOM 1251 C C . GLN A 1 162 ? -3.246 10.290 -11.180 1.00 97.44 162 GLN A C 1
ATOM 1253 O O . GLN A 1 162 ? -2.284 9.950 -10.504 1.00 97.44 162 GLN A O 1
ATOM 1258 N N . ALA A 1 163 ? -3.175 10.369 -12.512 1.00 98.25 163 ALA A N 1
ATOM 1259 C CA . ALA A 1 163 ? -1.939 10.114 -13.252 1.00 98.25 163 ALA A CA 1
ATOM 1260 C C . ALA A 1 163 ? -0.972 11.297 -13.102 1.00 98.25 163 ALA A C 1
ATOM 1262 O O . ALA A 1 163 ? -1.118 12.317 -13.778 1.00 98.25 163 ALA A O 1
ATOM 1263 N N . GLU A 1 164 ? 0.037 11.133 -12.254 1.00 98.38 164 GLU A N 1
ATOM 1264 C CA . GLU A 1 164 ? 0.998 12.185 -11.925 1.00 98.38 164 GLU A CA 1
ATOM 1265 C C . GLU A 1 164 ? 2.244 12.124 -12.798 1.00 98.38 164 GLU A C 1
ATOM 1267 O O . GLU A 1 164 ? 2.876 13.144 -13.046 1.00 98.38 164 GLU A O 1
ATOM 1272 N N . SER A 1 165 ? 2.602 10.965 -13.350 1.00 98.25 165 SER A N 1
ATOM 1273 C CA . SER A 1 165 ? 3.681 10.888 -14.335 1.00 98.25 165 SER A CA 1
ATOM 1274 C C . SER A 1 165 ? 3.385 9.902 -15.443 1.00 98.25 165 SER A C 1
ATOM 1276 O O . SER A 1 165 ? 2.852 8.832 -15.193 1.00 98.25 165 SER A O 1
ATOM 1278 N N . THR A 1 166 ? 3.760 10.240 -16.677 1.00 98.12 166 THR A N 1
ATOM 1279 C CA . THR A 1 166 ? 3.750 9.315 -17.814 1.00 98.12 166 THR A CA 1
ATOM 1280 C C . THR A 1 166 ? 5.097 9.354 -18.511 1.00 98.12 166 THR A C 1
ATOM 1282 O O . THR A 1 166 ? 5.502 10.386 -19.047 1.00 98.12 166 THR A O 1
ATOM 1285 N N . CYS A 1 167 ? 5.771 8.212 -18.539 1.00 97.00 167 CYS A N 1
ATOM 1286 C CA . CYS A 1 167 ? 7.062 8.007 -19.170 1.00 97.00 167 CYS A CA 1
ATOM 1287 C C . CYS A 1 167 ? 6.916 7.089 -20.385 1.00 97.00 167 CYS A C 1
ATOM 1289 O O . CYS A 1 167 ? 6.201 6.086 -20.356 1.00 97.00 167 CYS A O 1
ATOM 1291 N N . THR A 1 168 ? 7.626 7.417 -21.460 1.00 94.06 168 THR A N 1
ATOM 1292 C CA . THR A 1 168 ? 7.705 6.575 -22.665 1.00 94.06 168 THR A CA 1
ATOM 1293 C C . THR A 1 168 ? 9.131 6.089 -22.873 1.00 94.06 168 THR A C 1
ATOM 1295 O O . THR A 1 168 ? 10.067 6.678 -22.333 1.00 94.06 168 THR A O 1
ATOM 1298 N N . GLN A 1 169 ? 9.304 5.036 -23.680 1.00 85.56 169 GLN A N 1
ATOM 1299 C CA . GLN A 1 169 ? 10.619 4.440 -23.961 1.00 85.56 169 GLN A CA 1
ATOM 1300 C C . GLN A 1 169 ? 11.328 3.982 -22.678 1.00 85.56 169 GLN A C 1
ATOM 1302 O O . GLN A 1 169 ? 12.523 4.222 -22.496 1.00 85.56 169 GLN A O 1
ATOM 1307 N N . THR A 1 170 ? 10.585 3.357 -21.760 1.00 91.75 170 THR A N 1
ATO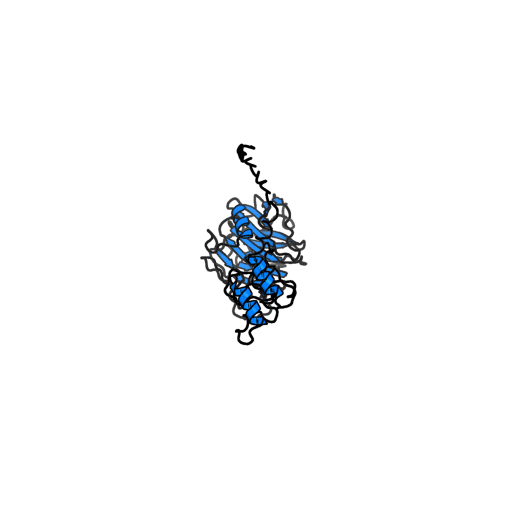M 1308 C CA . THR A 1 170 ? 11.188 2.886 -20.515 1.00 91.75 170 THR A CA 1
ATOM 1309 C C . THR A 1 170 ? 12.109 1.690 -20.731 1.00 91.75 170 THR A C 1
ATOM 1311 O O . THR A 1 170 ? 11.917 0.932 -21.684 1.00 91.75 170 THR A O 1
ATOM 1314 N N . GLY A 1 171 ? 13.047 1.471 -19.805 1.00 88.38 171 GLY A N 1
ATOM 1315 C CA . GLY A 1 171 ? 13.816 0.230 -19.720 1.00 88.38 171 GLY A CA 1
ATOM 1316 C C . GLY A 1 171 ? 12.916 -1.010 -19.686 1.00 88.38 171 GLY A C 1
ATOM 1317 O O . GLY A 1 171 ? 11.724 -0.928 -19.371 1.00 88.38 171 GLY A O 1
ATOM 1318 N N . VAL A 1 172 ? 13.478 -2.161 -20.054 1.00 90.12 172 VAL A N 1
ATOM 1319 C CA . VAL A 1 172 ? 12.802 -3.464 -19.984 1.00 90.12 172 VAL A CA 1
ATOM 1320 C C . VAL A 1 172 ? 13.269 -4.161 -18.707 1.00 90.12 172 VAL A C 1
ATOM 1322 O O . VAL A 1 172 ? 14.461 -4.461 -18.638 1.00 90.12 172 VAL A O 1
ATOM 1325 N N . PRO A 1 173 ? 12.377 -4.383 -17.724 1.00 89.81 173 PRO A N 1
ATOM 1326 C CA . PRO A 1 173 ? 12.686 -5.143 -16.516 1.00 89.81 173 PRO A CA 1
ATOM 1327 C C . PRO A 1 173 ? 13.259 -6.518 -16.849 1.00 89.81 173 PRO A C 1
ATOM 1329 O O . PRO A 1 173 ? 12.834 -7.146 -17.822 1.00 89.81 173 PRO A O 1
ATOM 1332 N N . SER A 1 174 ? 14.198 -7.012 -16.048 1.00 86.50 174 SER A N 1
ATOM 1333 C CA . SER A 1 174 ? 14.708 -8.366 -16.211 1.00 86.50 174 SER A CA 1
ATOM 1334 C C . SER A 1 174 ? 13.579 -9.378 -16.037 1.00 86.50 174 SER A C 1
ATOM 1336 O O . SER A 1 174 ? 12.962 -9.494 -14.981 1.00 86.50 174 SER A O 1
ATOM 1338 N N . SER A 1 175 ? 13.325 -10.154 -17.088 1.00 81.94 175 SER A N 1
ATOM 1339 C CA . SER A 1 175 ? 12.388 -11.275 -17.050 1.00 81.94 175 SER A CA 1
ATOM 1340 C C . SER A 1 175 ? 12.964 -12.516 -16.359 1.00 81.94 175 SER A C 1
ATOM 1342 O O . SER A 1 175 ? 12.227 -13.460 -16.094 1.00 81.94 175 SER A O 1
ATOM 1344 N N . ASN A 1 176 ? 14.280 -12.551 -16.130 1.00 79.12 176 ASN A N 1
ATOM 1345 C CA . ASN A 1 176 ? 14.989 -13.668 -15.513 1.00 79.12 176 ASN A CA 1
ATOM 1346 C C . ASN A 1 176 ? 15.252 -13.345 -14.043 1.00 79.12 176 ASN A C 1
ATOM 1348 O O . ASN A 1 176 ? 16.384 -13.075 -13.650 1.00 79.12 176 ASN A O 1
ATOM 1352 N N . ASN A 1 177 ? 14.171 -13.308 -13.278 1.00 78.88 177 ASN A N 1
ATOM 1353 C CA . ASN A 1 177 ? 14.187 -13.059 -11.851 1.00 78.88 177 ASN A CA 1
ATOM 1354 C C . ASN A 1 177 ? 13.300 -14.131 -11.208 1.00 78.88 177 ASN A C 1
ATOM 1356 O O . ASN A 1 177 ? 12.186 -14.367 -11.690 1.00 78.88 177 ASN A O 1
ATOM 1360 N N . PHE A 1 178 ? 13.784 -14.790 -10.157 1.00 81.44 178 PHE A N 1
ATOM 1361 C CA . PHE A 1 178 ? 13.067 -15.865 -9.456 1.00 81.44 178 PHE A CA 1
ATOM 1362 C C . PHE A 1 178 ? 12.988 -15.632 -7.944 1.00 81.44 178 PHE A C 1
ATOM 1364 O O . PHE A 1 178 ? 12.722 -16.562 -7.186 1.00 81.44 178 PHE A O 1
ATOM 1371 N N . GLN A 1 179 ? 13.230 -14.398 -7.505 1.00 81.69 179 GLN A N 1
ATOM 1372 C CA . GLN A 1 179 ? 13.180 -14.046 -6.093 1.00 81.69 179 GLN A CA 1
ATOM 1373 C C . GLN A 1 179 ? 11.757 -13.865 -5.597 1.00 81.69 179 GLN A C 1
ATOM 1375 O O . GLN A 1 179 ? 10.835 -13.555 -6.362 1.00 81.69 179 GLN A O 1
ATOM 1380 N N . SER A 1 180 ? 11.629 -14.014 -4.282 1.00 89.25 180 SER A N 1
ATOM 1381 C CA . SER A 1 180 ? 10.463 -13.572 -3.535 1.00 89.25 180 SER A CA 1
ATOM 1382 C C . SER A 1 180 ? 10.170 -12.099 -3.811 1.00 89.25 180 SER A C 1
ATOM 1384 O O . SER A 1 180 ? 11.072 -11.274 -3.975 1.00 89.25 180 SER A O 1
ATOM 1386 N N . LEU A 1 181 ? 8.886 -11.775 -3.835 1.00 93.62 181 LEU A N 1
ATOM 1387 C CA . LEU A 1 181 ? 8.415 -10.403 -3.778 1.00 93.62 181 LEU A CA 1
ATOM 1388 C C . LEU A 1 181 ? 8.542 -9.915 -2.329 1.00 93.62 181 LEU A C 1
ATOM 1390 O O . LEU A 1 181 ? 8.236 -10.659 -1.395 1.00 93.62 181 LEU A O 1
ATOM 1394 N N . THR A 1 182 ? 8.981 -8.674 -2.138 1.00 95.44 182 THR A N 1
ATOM 1395 C CA . THR A 1 182 ? 9.014 -8.039 -0.816 1.00 95.44 182 THR A CA 1
ATOM 1396 C C . THR A 1 182 ? 8.135 -6.808 -0.763 1.00 95.44 182 THR A C 1
ATOM 1398 O O . THR A 1 182 ? 8.067 -6.044 -1.727 1.00 95.44 182 THR A O 1
ATOM 1401 N N . ILE A 1 183 ? 7.498 -6.606 0.388 1.00 98.25 183 ILE A N 1
ATOM 1402 C CA . ILE A 1 183 ? 6.789 -5.379 0.755 1.00 98.25 183 ILE A CA 1
ATOM 1403 C C . ILE A 1 183 ? 7.497 -4.805 1.986 1.00 98.25 183 ILE A C 1
ATOM 1405 O O . ILE A 1 183 ? 7.856 -5.554 2.893 1.00 98.25 183 ILE A O 1
ATOM 1409 N N . GLY A 1 184 ? 7.758 -3.499 1.988 1.00 97.69 184 GLY A N 1
ATOM 1410 C CA . GLY A 1 184 ? 8.487 -2.805 3.056 1.00 97.69 184 GLY A CA 1
ATOM 1411 C C . GLY A 1 184 ? 10.014 -2.803 2.921 1.00 97.69 184 GLY A C 1
ATOM 1412 O O . GLY A 1 184 ? 10.691 -2.120 3.681 1.00 97.69 184 GLY A O 1
ATOM 1413 N N . CYS A 1 185 ? 10.589 -3.509 1.941 1.00 95.38 185 CYS A N 1
ATOM 1414 C CA . CYS A 1 185 ? 12.018 -3.432 1.620 1.00 95.38 185 CYS A CA 1
ATOM 1415 C C . CYS A 1 185 ? 12.300 -3.823 0.157 1.00 95.38 185 CYS A C 1
ATOM 1417 O O . CYS A 1 185 ? 11.422 -4.302 -0.567 1.00 95.38 185 CYS A O 1
ATOM 1419 N N . THR A 1 186 ? 13.552 -3.660 -0.275 1.00 92.31 186 THR A N 1
ATOM 1420 C CA . THR A 1 186 ? 14.093 -4.283 -1.497 1.00 92.31 186 THR A CA 1
ATOM 1421 C C . THR A 1 186 ? 15.353 -5.079 -1.164 1.00 92.31 186 THR A C 1
ATOM 1423 O O . THR A 1 186 ? 15.872 -4.963 -0.060 1.00 92.31 186 THR A O 1
ATOM 1426 N N . HIS A 1 187 ? 15.859 -5.876 -2.100 1.00 86.56 187 HIS A N 1
ATOM 1427 C CA . HIS A 1 187 ? 17.132 -6.586 -1.964 1.00 86.56 187 HIS A CA 1
ATOM 1428 C C . HIS A 1 187 ? 18.179 -5.968 -2.886 1.00 86.56 187 HIS A C 1
ATOM 1430 O O . HIS A 1 187 ? 17.867 -5.629 -4.030 1.00 86.56 187 HIS A O 1
ATOM 1436 N N . GLY A 1 188 ? 19.401 -5.831 -2.380 1.00 77.06 188 GLY A N 1
ATOM 1437 C CA . GLY A 1 188 ? 20.555 -5.363 -3.141 1.00 77.06 188 GLY A CA 1
ATOM 1438 C C . GLY A 1 188 ? 21.737 -5.037 -2.230 1.00 77.06 188 GLY A C 1
ATOM 1439 O O . GLY A 1 188 ? 21.623 -5.054 -1.005 1.00 77.06 188 GLY A O 1
ATOM 1440 N N . THR A 1 189 ? 22.881 -4.678 -2.810 1.00 68.00 189 THR A N 1
ATOM 1441 C CA . THR A 1 189 ? 24.088 -4.337 -2.036 1.00 68.00 189 THR A CA 1
ATOM 1442 C C . THR A 1 189 ? 24.453 -2.851 -2.092 1.00 68.00 189 THR A C 1
ATOM 1444 O O . THR A 1 189 ? 24.377 -2.184 -3.124 1.00 68.00 189 THR A O 1
ATOM 1447 N N . ILE A 1 190 ? 24.967 -2.329 -0.971 1.00 55.94 190 ILE A N 1
ATOM 1448 C CA . ILE A 1 190 ? 25.741 -1.079 -0.931 1.00 55.94 190 ILE A CA 1
ATOM 1449 C C . ILE A 1 190 ? 27.236 -1.439 -0.970 1.00 55.94 190 ILE A C 1
ATOM 1451 O O . ILE A 1 190 ? 27.872 -1.605 0.070 1.00 55.94 190 ILE A O 1
ATOM 1455 N N . GLY A 1 191 ? 27.817 -1.574 -2.166 1.00 49.94 191 GLY A N 1
ATOM 1456 C CA . GLY A 1 191 ? 29.224 -1.975 -2.330 1.00 49.94 191 GLY A CA 1
ATOM 1457 C C . GLY A 1 191 ? 29.460 -2.942 -3.496 1.00 49.94 191 GLY A C 1
ATOM 1458 O O . GLY A 1 191 ? 28.600 -3.066 -4.359 1.00 49.94 191 GLY A O 1
ATOM 1459 N N . PRO A 1 192 ? 30.638 -3.590 -3.598 1.00 51.12 192 PRO A N 1
ATOM 1460 C CA . PRO A 1 192 ? 30.826 -4.677 -4.558 1.00 51.12 192 PRO A CA 1
ATOM 1461 C C . PRO A 1 192 ? 29.956 -5.888 -4.164 1.00 51.12 192 PRO A C 1
ATOM 1463 O O . PRO A 1 192 ? 29.902 -6.181 -2.966 1.00 51.12 192 PRO A O 1
ATOM 1466 N N . PRO A 1 193 ? 29.342 -6.604 -5.129 1.00 57.22 193 PRO A N 1
ATOM 1467 C CA . PRO A 1 193 ? 28.425 -7.704 -4.837 1.00 57.22 193 PRO A CA 1
ATOM 1468 C C . PRO A 1 193 ? 29.106 -8.788 -3.990 1.00 57.22 193 PRO A C 1
ATOM 1470 O O . PRO A 1 193 ? 30.194 -9.260 -4.364 1.00 57.22 193 PRO A O 1
ATOM 1473 N N . PRO A 1 194 ? 28.541 -9.191 -2.841 1.00 57.62 194 PRO A N 1
ATOM 1474 C CA . PRO A 1 194 ? 28.924 -10.441 -2.211 1.00 57.62 194 PRO A CA 1
ATOM 1475 C C . PRO A 1 194 ? 28.538 -11.621 -3.120 1.00 57.62 194 PRO A C 1
ATOM 1477 O O . PRO A 1 194 ? 27.617 -11.556 -3.920 1.00 57.62 194 PRO A O 1
ATOM 1480 N N . GLY A 1 195 ? 29.246 -12.745 -3.010 1.00 55.44 195 GLY A N 1
ATOM 1481 C CA . GLY A 1 195 ? 28.720 -13.990 -3.571 1.00 55.44 195 GLY A CA 1
ATOM 1482 C C . GLY A 1 195 ? 27.592 -14.504 -2.674 1.00 55.44 195 GLY A C 1
ATOM 1483 O O . GLY A 1 195 ? 27.884 -14.889 -1.542 1.00 55.44 195 GLY A O 1
ATOM 1484 N N . GLY A 1 196 ? 26.346 -14.531 -3.155 1.00 62.81 196 GLY A N 1
ATOM 1485 C CA . GLY A 1 196 ? 25.186 -15.052 -2.418 1.00 62.81 196 GLY A CA 1
ATOM 1486 C C . GLY A 1 196 ? 23.913 -14.225 -2.624 1.00 62.81 196 GLY A C 1
ATOM 1487 O O . GLY A 1 196 ? 23.861 -13.402 -3.528 1.00 62.81 196 GLY A O 1
ATOM 1488 N N . VAL A 1 197 ? 22.902 -14.462 -1.779 1.00 65.44 197 VAL A N 1
ATOM 1489 C CA . VAL A 1 197 ? 21.664 -13.663 -1.732 1.00 65.44 197 VAL A CA 1
ATOM 1490 C C . VAL A 1 197 ? 21.988 -12.275 -1.182 1.00 65.44 197 VAL A C 1
ATOM 1492 O O . VAL A 1 197 ? 22.609 -12.159 -0.121 1.00 65.44 197 VAL A O 1
ATOM 1495 N N . GLU A 1 198 ? 21.575 -11.239 -1.905 1.00 76.62 198 GLU A N 1
ATOM 1496 C CA . GLU A 1 198 ? 21.782 -9.847 -1.513 1.00 76.62 198 GLU A CA 1
ATOM 1497 C C . GLU A 1 198 ? 20.981 -9.500 -0.247 1.00 76.62 198 GLU A C 1
ATOM 1499 O O . GLU A 1 198 ? 19.849 -9.968 -0.092 1.00 76.62 198 GLU A O 1
ATOM 1504 N N . PRO A 1 199 ? 21.533 -8.708 0.692 1.00 83.38 199 PRO A N 1
ATOM 1505 C CA . PRO A 1 199 ? 20.809 -8.351 1.901 1.00 83.38 199 PRO A CA 1
ATOM 1506 C C . PRO A 1 199 ? 19.632 -7.412 1.584 1.00 83.38 199 PRO A C 1
ATOM 1508 O O . PRO A 1 199 ? 19.677 -6.652 0.611 1.00 83.38 199 PRO A O 1
ATOM 1511 N N . PRO A 1 200 ? 18.579 -7.417 2.415 1.00 88.69 200 PRO A N 1
ATOM 1512 C CA . PRO A 1 200 ? 17.530 -6.418 2.316 1.00 88.69 200 PRO A CA 1
ATOM 1513 C C . PRO A 1 200 ? 18.067 -5.017 2.656 1.00 88.69 200 PRO A C 1
ATOM 1515 O O . PRO A 1 200 ? 18.897 -4.839 3.551 1.00 88.69 200 PRO A O 1
ATOM 1518 N N . ILE A 1 201 ? 17.596 -4.019 1.912 1.00 91.50 201 ILE A N 1
ATOM 1519 C CA . ILE A 1 201 ? 17.933 -2.600 2.031 1.00 91.50 201 ILE A CA 1
ATOM 1520 C C . ILE A 1 201 ? 16.682 -1.741 1.801 1.00 91.50 201 ILE A C 1
ATOM 1522 O O . ILE A 1 201 ? 15.652 -2.215 1.324 1.00 91.50 201 ILE A O 1
ATOM 1526 N N . TRP A 1 202 ? 16.809 -0.441 2.083 1.00 94.75 202 TRP A N 1
ATOM 1527 C CA . TRP A 1 202 ? 15.764 0.569 1.848 1.00 94.75 202 TRP A CA 1
ATOM 1528 C C . TRP A 1 202 ? 14.456 0.229 2.559 1.00 94.75 202 TRP A C 1
ATOM 1530 O O . TRP A 1 202 ? 13.382 0.322 1.972 1.00 94.75 202 TRP A O 1
ATOM 1540 N N . PHE A 1 203 ? 14.565 -0.182 3.817 1.00 96.88 203 PHE A N 1
ATOM 1541 C CA . PHE A 1 203 ? 13.418 -0.470 4.662 1.00 96.88 203 PHE A CA 1
ATOM 1542 C C . PHE A 1 203 ? 12.477 0.736 4.749 1.00 96.88 203 PHE A C 1
ATOM 1544 O O . PHE A 1 203 ? 12.910 1.896 4.794 1.00 96.88 203 PHE A O 1
ATOM 1551 N N . PHE A 1 204 ? 11.182 0.454 4.692 1.00 98.50 204 PHE A N 1
ATOM 1552 C CA . PHE A 1 204 ? 10.120 1.446 4.713 1.00 98.50 204 PHE A CA 1
ATOM 1553 C C . PHE A 1 204 ? 9.836 1.893 6.152 1.00 98.50 204 PHE A C 1
ATOM 1555 O O . PHE A 1 204 ? 9.641 1.030 6.996 1.00 98.50 204 PHE A O 1
ATOM 1562 N N . PRO A 1 205 ? 9.824 3.201 6.463 1.00 97.94 205 PRO A N 1
ATOM 1563 C CA . PRO A 1 205 ? 9.416 3.702 7.771 1.00 97.94 205 PRO A CA 1
ATOM 1564 C C . PRO A 1 205 ? 7.995 4.278 7.711 1.00 97.94 205 PRO A C 1
ATOM 1566 O O . PRO A 1 205 ? 7.812 5.430 7.316 1.00 97.94 205 PRO A O 1
ATOM 1569 N N . GLY A 1 206 ? 6.987 3.511 8.115 1.00 97.88 206 GLY A N 1
ATOM 1570 C CA . GLY A 1 206 ? 5.599 3.969 8.089 1.00 97.88 206 GLY A CA 1
ATOM 1571 C C . GLY A 1 206 ? 4.588 2.837 7.996 1.00 97.88 206 GLY A C 1
ATOM 1572 O O . GLY A 1 206 ? 4.908 1.687 8.273 1.00 97.88 206 GLY A O 1
ATOM 1573 N N . LEU A 1 207 ? 3.368 3.171 7.585 1.00 98.12 207 LEU A N 1
ATOM 1574 C CA . LEU A 1 207 ? 2.303 2.197 7.368 1.00 98.12 207 LEU A CA 1
ATOM 1575 C C . LEU A 1 207 ? 2.188 1.866 5.880 1.00 98.12 207 LEU A C 1
ATOM 1577 O O . LEU A 1 207 ? 2.274 2.762 5.032 1.00 98.12 207 LEU A O 1
ATOM 1581 N N . ILE A 1 208 ? 1.978 0.590 5.579 1.00 98.50 208 ILE A N 1
ATOM 1582 C CA . ILE A 1 208 ? 1.556 0.114 4.262 1.00 98.50 208 ILE A CA 1
ATOM 1583 C C . ILE A 1 208 ? 0.261 -0.657 4.461 1.00 98.50 208 ILE A C 1
ATOM 1585 O O . ILE A 1 208 ? 0.146 -1.406 5.430 1.00 98.50 208 ILE A O 1
ATOM 1589 N N . ASP A 1 209 ? -0.667 -0.478 3.532 1.00 97.44 209 ASP A N 1
ATOM 1590 C CA . ASP A 1 209 ? -1.946 -1.165 3.523 1.00 97.44 209 ASP A CA 1
ATOM 1591 C C . ASP A 1 209 ? -2.395 -1.509 2.094 1.00 97.44 209 ASP A C 1
ATOM 1593 O O . ASP A 1 209 ? -1.943 -0.890 1.120 1.00 97.44 209 ASP A O 1
ATOM 1597 N N . GLU A 1 210 ? -3.209 -2.554 1.959 1.00 96.50 210 GLU A N 1
ATOM 1598 C CA . GLU A 1 210 ? -3.774 -3.055 0.702 1.00 96.50 210 GLU A CA 1
ATOM 1599 C C . GLU A 1 210 ? -2.778 -3.219 -0.485 1.00 96.50 210 GLU A C 1
ATOM 1601 O O . GLU A 1 210 ? -3.087 -2.793 -1.616 1.00 96.50 210 GLU A O 1
ATOM 1606 N N . PRO A 1 211 ? -1.554 -3.785 -0.336 1.00 98.44 211 PRO A N 1
ATOM 1607 C CA . PRO A 1 211 ? -0.706 -4.018 -1.499 1.00 98.44 211 PRO A CA 1
ATOM 1608 C C . PRO A 1 211 ? -1.346 -4.995 -2.486 1.00 98.44 211 PRO A C 1
ATOM 1610 O O . PRO A 1 211 ? -1.753 -6.104 -2.135 1.00 98.44 211 PRO A O 1
ATOM 1613 N N . ALA A 1 212 ? -1.362 -4.623 -3.764 1.00 98.50 212 ALA A N 1
ATOM 1614 C CA . ALA A 1 212 ? -1.916 -5.463 -4.818 1.00 98.50 212 ALA A CA 1
ATOM 1615 C C . ALA A 1 212 ? -1.084 -5.431 -6.101 1.00 98.50 212 ALA A C 1
ATOM 1617 O O . ALA A 1 212 ? -0.364 -4.473 -6.404 1.00 98.50 212 ALA A O 1
ATOM 1618 N N . MET A 1 213 ? -1.177 -6.514 -6.873 1.00 98.44 213 MET A N 1
ATOM 1619 C CA . MET A 1 213 ? -0.410 -6.733 -8.090 1.00 98.44 213 MET A CA 1
ATOM 1620 C C . MET A 1 213 ? -1.249 -7.387 -9.184 1.00 98.44 213 MET A C 1
ATOM 1622 O O . MET A 1 213 ? -1.868 -8.429 -8.986 1.00 98.44 213 MET A O 1
ATOM 1626 N N . TRP A 1 214 ? -1.160 -6.832 -10.391 1.00 98.62 214 TRP A N 1
ATOM 1627 C CA . TRP A 1 214 ? -1.760 -7.377 -11.603 1.00 98.62 214 TRP A CA 1
ATOM 1628 C C . TRP A 1 214 ? -0.694 -7.681 -12.648 1.00 98.62 214 TRP A C 1
ATOM 1630 O O . TRP A 1 214 ? 0.237 -6.900 -12.836 1.00 98.62 214 TRP A O 1
ATOM 1640 N N . ASN A 1 215 ? -0.890 -8.749 -13.421 1.00 97.56 215 ASN A N 1
ATOM 1641 C CA . ASN A 1 215 ? -0.100 -9.088 -14.612 1.00 97.56 215 ASN A CA 1
ATOM 1642 C C . ASN A 1 215 ? -0.567 -8.377 -15.898 1.00 97.56 215 ASN A C 1
ATOM 1644 O O . ASN A 1 215 ? -0.177 -8.735 -17.013 1.00 97.56 215 ASN A O 1
ATOM 1648 N N . VAL A 1 216 ? -1.397 -7.349 -15.736 1.00 98.25 216 VAL A N 1
ATOM 1649 C CA . VAL A 1 216 ? -1.861 -6.441 -16.784 1.00 98.25 216 VAL A CA 1
ATOM 1650 C C . VAL A 1 216 ? -1.573 -4.998 -16.379 1.00 98.25 216 VAL A C 1
ATOM 1652 O O . VAL A 1 216 ? -1.440 -4.681 -15.199 1.00 98.25 216 VAL A O 1
ATOM 1655 N N . ALA A 1 217 ? -1.488 -4.105 -17.363 1.00 98.44 217 ALA A N 1
ATOM 1656 C CA . ALA A 1 217 ? -1.461 -2.670 -17.108 1.00 98.44 217 ALA A CA 1
ATOM 1657 C C . ALA A 1 217 ? -2.897 -2.151 -17.008 1.00 98.44 217 ALA A C 1
ATOM 1659 O O . ALA A 1 217 ? -3.589 -2.091 -18.028 1.00 98.44 217 ALA A O 1
ATOM 1660 N N . LEU A 1 218 ? -3.325 -1.781 -15.802 1.00 98.75 218 LEU A N 1
ATOM 1661 C CA . LEU A 1 218 ? -4.614 -1.146 -15.579 1.00 98.75 218 LEU A CA 1
ATOM 1662 C C . LEU A 1 218 ? -4.661 0.210 -16.291 1.00 98.75 218 LEU A C 1
ATOM 1664 O O . LEU A 1 218 ? -3.670 0.936 -16.413 1.00 98.75 218 LEU A O 1
ATOM 1668 N N . THR A 1 219 ? -5.839 0.557 -16.783 1.00 98.44 219 THR A N 1
ATOM 1669 C CA . THR A 1 219 ? -6.139 1.882 -17.317 1.00 98.44 219 THR A CA 1
ATOM 1670 C C . THR A 1 219 ? -6.299 2.895 -16.184 1.00 98.44 219 THR A C 1
ATOM 1672 O O . THR A 1 219 ? -6.599 2.539 -15.049 1.00 98.44 219 THR A O 1
ATOM 1675 N N . ALA A 1 220 ? -6.191 4.189 -16.495 1.00 98.19 220 ALA A N 1
ATOM 1676 C CA . ALA A 1 220 ? -6.417 5.246 -15.505 1.00 98.19 220 ALA A CA 1
ATOM 1677 C C . ALA A 1 220 ? -7.809 5.170 -14.839 1.00 98.19 220 ALA A C 1
ATOM 1679 O O . ALA A 1 220 ? -7.951 5.507 -13.670 1.00 98.19 220 ALA A O 1
ATOM 1680 N N . GLY A 1 221 ? -8.837 4.709 -15.567 1.00 97.94 221 GLY A N 1
ATOM 1681 C CA . GLY A 1 221 ? -10.178 4.513 -15.005 1.00 97.94 221 GLY A CA 1
ATOM 1682 C C . GLY A 1 221 ? -10.249 3.339 -14.026 1.00 97.94 221 GLY A C 1
ATOM 1683 O O . GLY A 1 221 ? -10.910 3.447 -12.998 1.00 97.94 221 GLY A O 1
ATOM 1684 N N . GLU A 1 222 ? -9.539 2.247 -14.313 1.00 98.50 222 GLU A N 1
ATOM 1685 C CA . GLU A 1 222 ? -9.431 1.097 -13.407 1.00 98.50 222 GLU A CA 1
ATOM 1686 C C . GLU A 1 222 ? -8.616 1.457 -12.160 1.00 98.50 222 GLU A C 1
ATOM 1688 O O . GLU A 1 222 ? -9.086 1.210 -11.058 1.00 98.50 222 GLU A O 1
ATOM 1693 N N . VAL A 1 223 ? -7.479 2.151 -12.300 1.00 98.56 223 VAL A N 1
ATOM 1694 C CA . VAL A 1 223 ? -6.703 2.659 -11.149 1.00 98.56 223 VAL A CA 1
ATOM 1695 C C . VAL A 1 223 ? -7.541 3.601 -10.280 1.00 98.56 223 VAL A C 1
ATOM 1697 O O . VAL A 1 223 ? -7.531 3.489 -9.058 1.00 98.56 223 VAL A O 1
ATOM 1700 N N . SER A 1 224 ? -8.312 4.506 -10.891 1.00 96.31 224 SER A N 1
ATOM 1701 C CA . SER A 1 224 ? -9.221 5.379 -10.141 1.00 96.31 224 SER A CA 1
ATOM 1702 C C . SER A 1 224 ? -10.349 4.607 -9.450 1.00 96.31 224 SER A C 1
ATOM 1704 O O . SER A 1 224 ? -10.869 5.094 -8.451 1.00 96.31 224 SER A O 1
ATOM 1706 N N . THR A 1 225 ? -10.755 3.454 -9.988 1.00 94.75 225 THR A N 1
ATOM 1707 C CA . THR A 1 225 ? -11.757 2.584 -9.357 1.00 94.75 225 THR A CA 1
ATOM 1708 C C . THR A 1 225 ? -11.154 1.878 -8.149 1.00 94.75 225 THR A C 1
ATOM 1710 O O . THR A 1 225 ? -11.778 1.903 -7.096 1.00 94.75 225 THR A O 1
ATOM 1713 N N . VAL A 1 226 ? -9.932 1.343 -8.276 1.00 95.75 226 VAL A N 1
ATOM 1714 C CA . VAL A 1 226 ? -9.186 0.740 -7.158 1.00 95.75 226 VAL A CA 1
ATOM 1715 C C . VAL A 1 226 ? -9.023 1.742 -6.015 1.00 95.75 226 VAL A C 1
ATOM 1717 O O . VAL A 1 226 ? -9.354 1.437 -4.878 1.00 95.75 226 VAL A O 1
ATOM 1720 N N . PHE A 1 227 ? -8.622 2.976 -6.328 1.00 94.75 227 PHE A N 1
ATOM 1721 C CA . PHE A 1 227 ? -8.496 4.039 -5.328 1.00 94.75 227 PHE A CA 1
ATOM 1722 C C . PHE A 1 227 ? -9.810 4.354 -4.591 1.00 94.75 227 PHE A C 1
ATOM 1724 O O . PHE A 1 227 ? -9.791 4.613 -3.396 1.00 94.75 227 PHE A O 1
ATOM 1731 N N . GLN A 1 228 ? -10.948 4.377 -5.293 1.00 88.94 228 GLN A N 1
ATOM 1732 C CA . GLN A 1 228 ? -12.226 4.807 -4.707 1.00 88.94 228 GLN A CA 1
ATOM 1733 C C . GLN A 1 228 ? -12.985 3.688 -3.996 1.00 88.94 228 GLN A C 1
ATOM 1735 O O . GLN A 1 228 ? -13.726 3.969 -3.059 1.00 88.94 228 GLN A O 1
ATOM 1740 N N . ASN A 1 229 ? -12.858 2.455 -4.487 1.00 88.75 229 ASN A N 1
ATOM 1741 C CA . ASN A 1 229 ? -13.726 1.343 -4.106 1.00 88.75 229 ASN A CA 1
ATOM 1742 C C . ASN A 1 229 ? -12.963 0.145 -3.524 1.00 88.75 229 ASN A C 1
ATOM 1744 O O . ASN A 1 229 ? -13.608 -0.838 -3.174 1.00 88.75 229 ASN A O 1
ATOM 1748 N N . GLY A 1 230 ? -11.630 0.199 -3.461 1.00 91.00 230 GLY A N 1
ATOM 1749 C CA . GLY A 1 230 ? -10.794 -0.934 -3.073 1.00 91.00 230 GLY A CA 1
ATOM 1750 C C . GLY A 1 230 ? -10.511 -1.903 -4.225 1.00 91.00 230 GLY A C 1
ATOM 1751 O O . GLY A 1 230 ? -10.914 -1.698 -5.379 1.00 91.00 230 GLY A O 1
ATOM 1752 N N . VAL A 1 231 ? -9.767 -2.960 -3.911 1.00 95.06 231 VAL A N 1
ATOM 1753 C CA . VAL A 1 231 ? -9.389 -4.007 -4.864 1.00 95.06 231 VAL A CA 1
ATOM 1754 C C . VAL A 1 231 ? -10.506 -5.046 -4.948 1.00 95.06 231 VAL A C 1
ATOM 1756 O O . VAL A 1 231 ? -10.965 -5.564 -3.940 1.00 95.06 231 VAL A O 1
ATOM 1759 N N . ASP A 1 232 ? -10.939 -5.378 -6.164 1.00 95.00 232 ASP A N 1
ATOM 1760 C CA . ASP A 1 232 ? -11.811 -6.533 -6.405 1.00 95.00 232 ASP A CA 1
ATOM 1761 C C . ASP A 1 232 ? -10.954 -7.816 -6.405 1.00 95.00 232 ASP A C 1
ATOM 1763 O O . ASP A 1 232 ? -10.135 -7.965 -7.323 1.00 95.00 232 ASP A O 1
ATOM 1767 N N . PRO A 1 233 ? -11.117 -8.750 -5.441 1.00 95.19 233 PRO A N 1
ATOM 1768 C CA . PRO A 1 233 ? -10.311 -9.975 -5.362 1.00 95.19 233 PRO A CA 1
ATOM 1769 C C . PRO A 1 233 ? -10.461 -10.899 -6.582 1.00 95.19 233 PRO A C 1
ATOM 1771 O O . PRO A 1 233 ? -9.571 -11.704 -6.874 1.00 95.19 233 PRO A O 1
ATOM 1774 N N . ASP A 1 234 ? -11.559 -10.759 -7.332 1.00 95.44 234 ASP A N 1
ATOM 1775 C CA . ASP A 1 234 ? -11.826 -11.491 -8.574 1.00 95.44 234 ASP A CA 1
ATOM 1776 C C . ASP A 1 234 ? -11.410 -10.694 -9.833 1.00 95.44 234 ASP A C 1
ATOM 1778 O O . ASP A 1 234 ? -11.688 -11.091 -10.975 1.00 95.44 234 ASP A O 1
ATOM 1782 N N . GLY A 1 235 ? -10.722 -9.562 -9.646 1.00 95.31 235 GLY A N 1
ATOM 1783 C CA . GLY A 1 235 ? -10.296 -8.650 -10.697 1.00 95.31 235 GLY A CA 1
ATOM 1784 C C . GLY A 1 235 ? -9.426 -9.316 -11.768 1.00 95.31 235 GLY A C 1
ATOM 1785 O O . GLY A 1 235 ? -8.483 -10.063 -11.497 1.00 95.31 235 GLY A O 1
ATOM 1786 N N . ALA A 1 236 ? -9.708 -9.018 -13.038 1.00 96.00 236 ALA A N 1
ATOM 1787 C CA . ALA A 1 236 ? -9.000 -9.632 -14.156 1.00 96.00 236 ALA A CA 1
ATOM 1788 C C . ALA A 1 236 ? -7.490 -9.336 -14.121 1.00 96.00 236 ALA A C 1
ATOM 1790 O O . ALA A 1 236 ? -7.062 -8.183 -14.147 1.00 96.00 236 ALA A O 1
ATOM 1791 N N . GLY A 1 237 ? -6.679 -10.396 -14.133 1.00 97.38 237 GLY A N 1
ATOM 1792 C CA . GLY A 1 237 ? -5.221 -10.291 -14.127 1.00 97.38 237 GLY A CA 1
ATOM 1793 C C . GLY A 1 237 ? -4.610 -9.984 -12.759 1.00 97.38 237 GLY A C 1
ATOM 1794 O O . GLY A 1 237 ? -3.394 -9.821 -12.701 1.00 97.38 237 GLY A O 1
ATOM 1795 N N . LEU A 1 238 ? -5.406 -9.921 -11.685 1.00 98.62 238 LEU A N 1
ATOM 1796 C CA . LEU A 1 238 ? -4.906 -9.845 -10.313 1.00 98.62 238 LEU A CA 1
ATOM 1797 C C . LEU A 1 238 ? -4.148 -11.138 -9.977 1.00 98.62 238 LEU A C 1
ATOM 1799 O O . LEU A 1 238 ? -4.624 -12.240 -10.252 1.00 98.62 238 LEU A O 1
ATOM 1803 N N . VAL A 1 239 ? -2.938 -10.996 -9.444 1.00 98.19 239 VAL A N 1
ATOM 1804 C CA . VAL A 1 239 ? -2.041 -12.109 -9.082 1.00 98.19 239 VAL A CA 1
ATOM 1805 C C . VAL A 1 239 ? -1.530 -12.018 -7.645 1.00 98.19 239 VAL A C 1
ATOM 1807 O O . VAL A 1 239 ? -0.705 -12.835 -7.245 1.00 98.19 239 VAL A O 1
ATOM 1810 N N . GLY A 1 240 ? -1.969 -11.010 -6.902 1.00 98.31 240 GLY A N 1
ATOM 1811 C CA . GLY A 1 240 ? -1.662 -10.827 -5.494 1.00 98.31 240 GLY A CA 1
ATOM 1812 C C . GLY A 1 240 ? -2.474 -9.667 -4.943 1.00 98.31 240 GLY A C 1
ATOM 1813 O O . GLY A 1 240 ? -2.499 -8.604 -5.562 1.00 98.31 240 GLY A O 1
ATOM 1814 N N . TYR A 1 241 ? -3.144 -9.882 -3.823 1.00 98.38 241 TYR A N 1
ATOM 1815 C CA . TYR A 1 241 ? -3.854 -8.872 -3.059 1.00 98.38 241 TYR A CA 1
ATOM 1816 C C . TYR A 1 241 ? -3.749 -9.210 -1.574 1.00 98.38 241 TYR A C 1
ATOM 1818 O O . TYR A 1 241 ? -4.382 -10.156 -1.113 1.00 98.38 241 TYR A O 1
ATOM 1826 N N . TRP A 1 242 ? -2.904 -8.476 -0.859 1.00 98.00 242 TRP A N 1
ATOM 1827 C CA . TRP A 1 242 ? -2.651 -8.669 0.564 1.00 98.00 242 TRP A CA 1
ATOM 1828 C C . TRP A 1 242 ? -3.296 -7.507 1.311 1.00 98.00 242 TRP A C 1
ATOM 1830 O O . TRP A 1 242 ? -2.736 -6.422 1.335 1.00 98.00 242 TRP A O 1
ATOM 1840 N N . ASP A 1 243 ? -4.483 -7.727 1.861 1.00 94.19 243 ASP A N 1
ATOM 1841 C CA . ASP A 1 243 ? -5.308 -6.681 2.484 1.00 94.19 243 ASP A CA 1
ATOM 1842 C C . ASP A 1 243 ? -4.721 -6.118 3.781 1.00 94.19 243 ASP A C 1
ATOM 1844 O O . ASP A 1 243 ? -4.999 -4.994 4.136 1.00 94.19 243 ASP A O 1
ATOM 1848 N N . PHE A 1 244 ? -3.881 -6.897 4.466 1.00 95.19 244 PHE A N 1
ATOM 1849 C CA . PHE A 1 244 ? -3.314 -6.569 5.778 1.00 95.19 244 PHE A CA 1
ATOM 1850 C C . PHE A 1 244 ? -4.361 -6.396 6.902 1.00 95.19 244 PHE A C 1
ATOM 1852 O O . PHE A 1 244 ? -4.057 -5.880 7.979 1.00 95.19 244 PHE A O 1
ATOM 1859 N N . ASP A 1 245 ? -5.515 -7.047 6.754 1.00 90.69 245 ASP A N 1
ATOM 1860 C CA . ASP A 1 245 ? -6.618 -6.992 7.722 1.00 90.69 245 ASP A CA 1
ATOM 1861 C C . ASP A 1 245 ? -6.658 -8.160 8.718 1.00 90.69 245 ASP A C 1
ATOM 1863 O O . ASP A 1 245 ? -7.568 -8.285 9.540 1.00 90.69 245 ASP A O 1
ATOM 1867 N N . ALA A 1 246 ? -5.659 -9.048 8.704 1.00 87.38 246 ALA A N 1
ATOM 1868 C CA . ALA A 1 246 ? -5.625 -10.173 9.643 1.00 87.38 246 ALA A CA 1
ATOM 1869 C C . ALA A 1 246 ? -5.509 -9.720 11.115 1.00 87.38 246 ALA A C 1
ATOM 1871 O O . ALA A 1 246 ? -5.863 -10.481 12.024 1.00 87.38 246 ALA A O 1
ATOM 1872 N N . GLY A 1 247 ? -4.951 -8.525 11.356 1.00 84.00 247 GLY A N 1
ATOM 1873 C CA . GLY A 1 247 ? -4.805 -7.883 12.671 1.00 84.00 247 GLY A CA 1
ATOM 1874 C C . GLY A 1 247 ? -3.883 -8.608 13.662 1.00 84.00 247 GLY A C 1
ATOM 1875 O O . GLY A 1 247 ? -3.625 -8.117 14.761 1.00 84.00 247 GLY A O 1
ATOM 1876 N N . SER A 1 248 ? -3.393 -9.803 13.322 1.00 87.81 248 SER A N 1
ATOM 1877 C CA . SER A 1 248 ? -2.469 -10.590 14.135 1.00 87.81 248 SER A CA 1
ATOM 1878 C C . SER A 1 248 ? -1.884 -11.773 13.356 1.00 87.81 248 SER A C 1
ATOM 1880 O O . SER A 1 248 ? -2.429 -12.233 12.355 1.00 87.81 248 SER A O 1
ATOM 1882 N N . GLY A 1 249 ? -0.801 -12.345 13.888 1.00 88.44 249 GLY A N 1
ATOM 1883 C CA . GLY A 1 249 ? -0.203 -13.571 13.362 1.00 88.44 249 GLY A CA 1
ATOM 1884 C C . GLY A 1 249 ? 0.897 -13.329 12.330 1.00 88.44 249 GLY A C 1
ATOM 1885 O O . GLY A 1 249 ? 1.342 -12.209 12.118 1.00 88.44 249 GLY A O 1
ATOM 1886 N N . GLN A 1 250 ? 1.390 -14.429 11.763 1.00 90.88 250 GLN A N 1
ATOM 1887 C CA . GLN A 1 250 ? 2.524 -14.469 10.831 1.00 90.88 250 GLN A CA 1
ATOM 1888 C C . GLN A 1 250 ? 2.125 -14.587 9.354 1.00 90.88 250 GLN A C 1
ATOM 1890 O O . GLN A 1 250 ? 2.801 -13.987 8.520 1.00 90.88 250 GLN A O 1
ATOM 1895 N N . PRO A 1 251 ? 1.087 -15.366 8.984 1.00 92.94 251 PRO A N 1
ATOM 1896 C CA . PRO A 1 251 ? 0.673 -15.455 7.591 1.00 92.94 251 PRO A CA 1
ATOM 1897 C C . PRO A 1 251 ? 0.082 -14.134 7.103 1.00 92.94 251 PRO A C 1
ATOM 1899 O O . PRO A 1 251 ? -0.747 -13.538 7.782 1.00 92.94 251 PRO A O 1
ATOM 1902 N N . VAL A 1 252 ? 0.453 -13.748 5.888 1.00 95.88 252 VAL A N 1
ATOM 1903 C CA . VAL A 1 252 ? -0.159 -12.644 5.149 1.00 95.88 252 VAL A CA 1
ATOM 1904 C C . VAL A 1 252 ? -0.911 -13.254 3.976 1.00 95.88 252 VAL A C 1
ATOM 1906 O O . VAL A 1 252 ? -0.307 -13.819 3.060 1.00 95.88 252 VAL A O 1
ATOM 190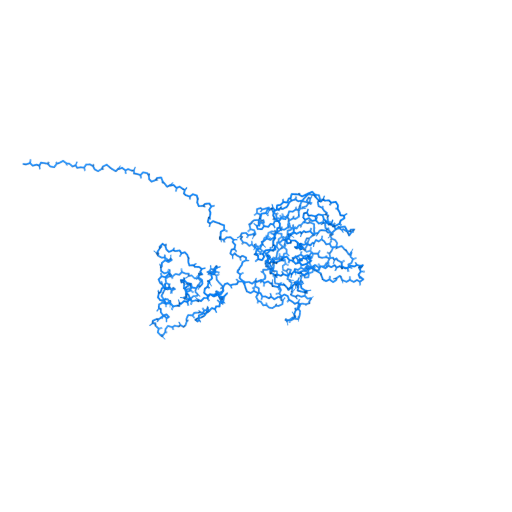9 N N . LEU A 1 253 ? -2.239 -13.217 4.015 1.00 96.06 253 LEU A N 1
ATOM 1910 C CA . LEU A 1 253 ? -3.053 -13.913 3.027 1.00 96.06 253 LEU A CA 1
ATOM 1911 C C . LEU A 1 253 ? -3.184 -13.085 1.749 1.00 96.06 253 LEU A C 1
ATOM 1913 O O . LEU A 1 253 ? -3.617 -11.947 1.779 1.00 96.06 253 LEU A O 1
ATOM 1917 N N . ASP A 1 254 ? -2.822 -13.680 0.613 1.00 98.19 254 ASP A N 1
ATOM 1918 C CA . ASP A 1 254 ? -3.329 -13.246 -0.691 1.00 98.19 254 ASP A CA 1
ATOM 1919 C C . ASP A 1 254 ? -4.808 -13.635 -0.859 1.00 98.19 254 ASP A C 1
ATOM 1921 O O . ASP A 1 254 ? -5.128 -14.829 -0.868 1.00 98.19 254 ASP A O 1
ATOM 1925 N N . LEU A 1 255 ? -5.682 -12.638 -1.000 1.00 96.94 255 LEU A N 1
ATOM 1926 C CA . LEU A 1 255 ? -7.114 -12.785 -1.260 1.00 96.94 255 LEU A CA 1
ATOM 1927 C C . LEU A 1 255 ? -7.456 -12.988 -2.741 1.00 96.94 255 LEU A C 1
ATOM 1929 O O . LEU A 1 255 ? -8.590 -13.339 -3.069 1.00 96.94 255 LEU A O 1
ATOM 1933 N N . SER A 1 256 ? -6.501 -12.778 -3.647 1.00 97.44 256 SER A N 1
ATOM 1934 C CA . SER A 1 256 ? -6.708 -13.040 -5.066 1.00 97.44 256 SER A CA 1
ATOM 1935 C C . SER A 1 256 ? -6.853 -14.536 -5.347 1.00 97.44 256 SER A C 1
ATOM 1937 O O . SER A 1 256 ? -6.400 -15.407 -4.599 1.00 97.44 256 SER A O 1
ATOM 1939 N N . VAL A 1 257 ? -7.400 -14.857 -6.519 1.00 95.69 257 VAL A N 1
ATOM 1940 C CA . VAL A 1 257 ? -7.492 -16.243 -7.005 1.00 95.69 257 VAL A CA 1
ATOM 1941 C C . VAL A 1 257 ? -6.133 -16.939 -7.182 1.00 95.69 257 VAL A C 1
ATOM 1943 O O . VAL A 1 257 ? -6.103 -18.158 -7.370 1.00 95.69 257 VAL A O 1
ATOM 1946 N N . ALA A 1 258 ? -5.019 -16.194 -7.171 1.00 96.31 258 ALA A N 1
ATOM 1947 C CA . ALA A 1 258 ? -3.674 -16.750 -7.292 1.00 96.31 258 ALA A CA 1
ATOM 1948 C C . ALA A 1 258 ? -3.153 -17.348 -5.973 1.00 96.31 258 ALA A C 1
ATOM 1950 O O . ALA A 1 258 ? -2.323 -18.254 -6.027 1.00 96.31 258 ALA A O 1
ATOM 1951 N N . ALA A 1 259 ? -3.679 -16.911 -4.821 1.00 96.88 259 ALA A N 1
ATOM 1952 C CA . ALA A 1 259 ? -3.324 -17.412 -3.492 1.00 96.88 259 ALA A CA 1
ATOM 1953 C C . ALA A 1 259 ? -1.803 -17.414 -3.202 1.00 96.88 259 ALA A C 1
ATOM 1955 O O . ALA A 1 259 ? -1.272 -18.303 -2.530 1.00 96.88 259 ALA A O 1
ATOM 1956 N N . ASN A 1 260 ? -1.095 -16.399 -3.693 1.00 97.75 260 ASN A N 1
ATOM 1957 C CA . ASN A 1 260 ? 0.312 -16.122 -3.429 1.00 97.75 260 ASN A CA 1
ATOM 1958 C C . ASN A 1 260 ? 0.498 -15.534 -2.022 1.00 97.75 260 ASN A C 1
ATOM 1960 O O . ASN A 1 260 ? 0.881 -14.378 -1.851 1.00 97.75 260 ASN A O 1
ATOM 1964 N N . HIS A 1 261 ? 0.176 -16.316 -0.991 1.00 97.56 261 HIS A N 1
ATOM 1965 C CA . HIS A 1 261 ? 0.293 -15.885 0.401 1.00 97.56 261 HIS A CA 1
ATOM 1966 C C . HIS A 1 261 ? 1.753 -15.583 0.777 1.00 97.56 261 HIS A C 1
ATOM 1968 O O . HIS A 1 261 ? 2.677 -16.279 0.351 1.00 97.56 261 HIS A O 1
ATOM 1974 N N . GLY A 1 262 ? 1.949 -14.563 1.606 1.00 96.31 262 GLY A N 1
ATOM 1975 C CA . GLY A 1 262 ? 3.227 -14.206 2.205 1.00 96.31 262 GLY A CA 1
ATOM 1976 C C . GLY A 1 262 ? 3.281 -14.498 3.700 1.00 96.31 262 GLY A C 1
ATOM 1977 O O . GLY A 1 262 ? 2.415 -15.165 4.275 1.00 96.31 262 GLY A O 1
ATOM 1978 N N . PHE A 1 263 ? 4.321 -13.978 4.334 1.00 95.69 263 PHE A N 1
ATOM 1979 C CA . PHE A 1 263 ? 4.507 -14.004 5.778 1.00 95.69 263 PHE A CA 1
ATOM 1980 C C . PHE A 1 263 ? 5.370 -12.825 6.235 1.00 95.69 263 PHE A C 1
ATOM 1982 O O . PHE A 1 263 ? 6.102 -12.233 5.435 1.00 95.69 263 PHE A O 1
ATOM 1989 N N . LEU A 1 264 ? 5.294 -12.501 7.523 1.00 95.50 264 LEU A N 1
ATOM 1990 C CA . LEU A 1 264 ? 6.129 -11.470 8.140 1.00 95.50 264 LEU A CA 1
ATOM 1991 C C . LEU A 1 264 ? 7.596 -11.935 8.240 1.00 95.50 264 LEU A C 1
ATOM 1993 O O . LEU A 1 264 ? 7.878 -13.104 8.518 1.00 95.50 264 LEU A O 1
ATOM 1997 N N . GLY A 1 265 ? 8.530 -11.034 7.939 1.00 91.56 265 GLY A N 1
ATOM 1998 C CA . GLY A 1 265 ? 9.959 -11.249 8.144 1.00 91.56 265 GLY A CA 1
ATOM 1999 C C . GLY A 1 265 ? 10.637 -12.205 7.157 1.00 91.56 265 GLY A C 1
ATOM 2000 O O . GLY A 1 265 ? 10.418 -12.167 5.942 1.00 91.56 265 GLY A O 1
ATOM 2001 N N . THR A 1 266 ? 11.567 -13.018 7.675 1.00 84.12 266 THR A N 1
ATOM 2002 C CA . THR A 1 266 ? 12.471 -13.892 6.889 1.00 84.12 266 THR A CA 1
ATOM 2003 C C . THR A 1 266 ? 11.884 -15.255 6.544 1.00 84.12 266 THR A C 1
ATOM 2005 O O . THR A 1 266 ? 12.099 -15.739 5.432 1.00 84.12 266 THR A O 1
ATOM 2008 N N . ASP A 1 267 ? 11.234 -15.915 7.503 1.00 77.50 267 ASP A N 1
ATOM 2009 C CA . ASP A 1 267 ? 10.929 -17.345 7.413 1.00 77.50 267 ASP A CA 1
ATOM 2010 C C . ASP A 1 267 ? 9.521 -17.736 7.892 1.00 77.50 267 ASP A C 1
ATOM 2012 O O . ASP A 1 267 ? 9.189 -18.925 7.864 1.00 77.50 267 ASP A O 1
ATOM 2016 N N . GLY A 1 268 ? 8.699 -16.764 8.311 1.00 74.12 268 GLY A N 1
ATOM 2017 C CA . GLY A 1 268 ? 7.294 -16.934 8.693 1.00 74.12 268 GLY A CA 1
ATOM 2018 C C . GLY A 1 268 ? 7.047 -17.848 9.896 1.00 74.12 268 GLY A C 1
ATOM 2019 O O . GLY A 1 268 ? 5.908 -18.258 10.130 1.00 74.12 268 GLY A O 1
ATOM 2020 N N . ASN A 1 269 ? 8.097 -18.232 10.632 1.00 73.75 269 ASN A N 1
ATOM 2021 C CA . ASN A 1 269 ? 8.024 -19.221 11.713 1.00 73.75 269 ASN A CA 1
ATOM 2022 C C . ASN A 1 269 ? 8.357 -18.644 13.098 1.00 73.75 269 ASN A C 1
ATOM 2024 O O . ASN A 1 269 ? 8.274 -19.373 14.093 1.00 73.75 269 ASN A O 1
ATOM 2028 N N . LEU A 1 270 ? 8.716 -17.363 13.187 1.00 72.62 270 LEU A N 1
ATOM 2029 C CA . LEU A 1 270 ? 9.141 -16.704 14.420 1.00 72.62 270 LEU A CA 1
ATOM 2030 C C . LEU A 1 270 ? 8.095 -15.683 14.875 1.00 72.62 270 LEU A C 1
ATOM 2032 O O . LEU A 1 270 ? 8.244 -14.488 14.687 1.00 72.62 270 LEU A O 1
ATOM 2036 N N . ALA A 1 271 ? 7.022 -16.158 15.513 1.00 69.25 271 ALA A N 1
ATOM 2037 C CA . ALA A 1 271 ? 6.000 -15.259 16.047 1.00 69.25 271 ALA A CA 1
ATOM 2038 C C . ALA A 1 271 ? 6.600 -14.252 17.051 1.00 69.25 271 ALA A C 1
ATOM 2040 O O . ALA A 1 271 ? 7.110 -14.657 18.101 1.00 69.25 271 ALA A O 1
ATOM 2041 N N . GLY A 1 272 ? 6.475 -12.958 16.742 1.00 69.69 272 GLY A N 1
ATOM 2042 C CA . GLY A 1 272 ? 6.967 -11.864 17.580 1.00 69.69 272 GLY A CA 1
ATOM 2043 C C . GLY A 1 272 ? 8.470 -11.611 17.447 1.00 69.69 272 GLY A C 1
ATOM 2044 O O . GLY A 1 272 ? 9.099 -11.232 18.440 1.00 69.69 272 GLY A O 1
ATOM 2045 N N . ASP A 1 273 ? 9.052 -11.871 16.272 1.00 85.00 273 ASP A N 1
ATOM 2046 C CA . ASP A 1 273 ? 10.389 -11.382 15.932 1.00 85.00 273 ASP A CA 1
ATOM 2047 C C . ASP A 1 273 ? 10.355 -9.841 15.880 1.00 85.00 273 ASP A C 1
ATOM 2049 O O . ASP A 1 273 ? 9.510 -9.289 15.184 1.00 85.00 273 ASP A O 1
ATOM 2053 N N . PRO A 1 274 ? 11.224 -9.117 16.612 1.00 85.50 274 PRO A N 1
ATOM 2054 C CA . PRO A 1 274 ? 11.285 -7.656 16.539 1.00 85.50 274 PRO A CA 1
ATOM 2055 C C . PRO A 1 274 ? 11.646 -7.083 15.161 1.00 85.50 274 PRO A C 1
ATOM 2057 O O . PRO A 1 274 ? 11.626 -5.868 15.037 1.00 85.50 274 PRO A O 1
ATOM 2060 N N . ALA A 1 275 ? 12.040 -7.932 14.205 1.00 88.50 275 ALA A N 1
ATOM 2061 C CA . ALA A 1 275 ? 12.284 -7.580 12.804 1.00 88.50 275 ALA A CA 1
ATOM 2062 C C . ALA A 1 275 ? 11.079 -7.876 11.880 1.00 88.50 275 ALA A C 1
ATOM 2064 O O . ALA A 1 275 ? 11.220 -7.896 10.649 1.00 88.50 275 ALA A O 1
ATOM 2065 N N . ASP A 1 276 ? 9.930 -8.225 12.464 1.00 93.31 276 ASP A N 1
ATOM 2066 C CA . ASP A 1 276 ? 8.656 -8.317 11.762 1.00 93.31 276 ASP A CA 1
ATOM 2067 C C . ASP A 1 276 ? 7.901 -6.989 11.886 1.00 93.31 276 ASP A C 1
ATOM 2069 O O . ASP A 1 276 ? 7.819 -6.443 12.990 1.00 93.31 276 ASP A O 1
ATOM 2073 N N . PRO A 1 277 ? 7.231 -6.532 10.811 1.00 95.56 277 PRO A N 1
ATOM 2074 C CA . PRO A 1 277 ? 6.335 -5.393 10.920 1.00 95.56 277 PRO A CA 1
ATOM 2075 C C . PRO A 1 277 ? 5.187 -5.691 11.895 1.00 95.56 277 PRO A C 1
ATOM 2077 O O . PRO A 1 277 ? 4.696 -6.820 12.002 1.00 95.56 277 PRO A O 1
ATOM 2080 N N . GLU A 1 278 ? 4.725 -4.653 12.586 1.00 94.56 278 GLU A N 1
ATOM 2081 C CA . GLU A 1 278 ? 3.665 -4.758 13.588 1.00 94.56 278 GLU A CA 1
ATOM 2082 C C . GLU A 1 278 ? 2.282 -4.524 12.967 1.00 94.56 278 GLU A C 1
ATOM 2084 O O . GLU A 1 278 ? 2.087 -3.594 12.186 1.00 94.56 278 GLU A O 1
ATOM 2089 N N . TRP A 1 279 ? 1.292 -5.334 13.351 1.00 92.50 279 TRP A N 1
ATOM 2090 C CA . TRP A 1 279 ? -0.112 -5.068 13.026 1.00 92.50 279 TRP A CA 1
ATOM 2091 C C . TRP A 1 279 ? -0.602 -3.831 13.779 1.00 92.50 279 TRP A C 1
ATOM 2093 O O . TRP A 1 279 ? -0.465 -3.748 15.002 1.00 92.50 279 TRP A O 1
ATOM 2103 N N . VAL A 1 280 ? -1.212 -2.895 13.058 1.00 90.31 280 VAL A N 1
ATOM 2104 C CA . VAL A 1 280 ? -1.806 -1.680 13.616 1.00 90.31 280 VAL A CA 1
ATOM 2105 C C . VAL A 1 280 ? -3.273 -1.638 13.230 1.00 90.31 280 VAL A C 1
ATOM 2107 O O . VAL A 1 280 ? -3.588 -1.642 12.046 1.00 90.31 280 VAL A O 1
ATOM 2110 N N . SER A 1 281 ? -4.159 -1.570 14.226 1.00 85.69 281 SER A N 1
ATOM 2111 C CA . SER A 1 281 ? -5.578 -1.322 13.971 1.00 85.69 281 SER A CA 1
ATOM 2112 C C . SER A 1 281 ? -5.768 0.100 13.443 1.00 85.69 281 SER A C 1
ATOM 2114 O O . SER A 1 281 ? -5.228 1.053 14.013 1.00 85.69 281 SER A O 1
ATOM 2116 N N . LEU A 1 282 ? -6.511 0.222 12.348 1.00 82.94 282 LEU A N 1
ATOM 2117 C CA . LEU A 1 282 ? -6.956 1.485 11.768 1.00 82.94 282 LEU A CA 1
ATOM 2118 C C . LEU A 1 282 ? -8.358 1.876 12.245 1.00 82.94 282 LEU A C 1
ATOM 2120 O O . LEU A 1 282 ? -8.787 3.002 11.995 1.00 82.94 282 LEU A O 1
ATOM 2124 N N . ASP A 1 283 ? -9.050 0.976 12.945 1.00 78.81 283 ASP A N 1
ATOM 2125 C CA . ASP A 1 283 ? -10.391 1.231 13.448 1.00 78.81 283 ASP A CA 1
ATOM 2126 C C . ASP A 1 283 ? -10.390 2.395 14.440 1.00 78.81 283 ASP A C 1
ATOM 2128 O O . ASP A 1 283 ? -9.594 2.464 15.382 1.00 78.81 283 ASP A O 1
ATOM 2132 N N . VAL A 1 284 ? -11.324 3.318 14.229 1.00 80.25 284 VAL A N 1
ATOM 2133 C CA . VAL A 1 284 ? -11.549 4.436 15.139 1.00 80.25 284 VAL A CA 1
ATOM 2134 C C . VAL A 1 284 ? -12.078 3.883 16.457 1.00 80.25 284 VAL A C 1
ATOM 2136 O O . VAL A 1 284 ? -13.150 3.281 16.494 1.00 80.25 284 VAL A O 1
ATOM 2139 N N . GLU A 1 285 ? -11.359 4.119 17.556 1.00 88.25 285 GLU A N 1
ATOM 2140 C CA . GLU A 1 285 ? -11.908 3.833 18.878 1.00 88.25 285 GLU A CA 1
ATOM 2141 C C . GLU A 1 285 ? -13.113 4.738 19.143 1.00 88.25 285 GLU A C 1
ATOM 2143 O O . GLU A 1 285 ? -13.070 5.942 18.896 1.00 88.25 285 GLU A O 1
ATOM 2148 N N . PHE A 1 286 ? -14.181 4.176 19.695 1.00 91.81 286 PHE A N 1
ATOM 2149 C CA . PHE A 1 286 ? -15.377 4.918 20.068 1.00 91.81 286 PHE A CA 1
ATOM 2150 C C . PHE A 1 286 ? -15.951 4.417 21.386 1.00 91.81 286 PHE A C 1
ATOM 2152 O O . PHE A 1 286 ? -15.546 3.387 21.926 1.00 91.81 286 PHE A O 1
ATOM 2159 N N . HIS A 1 287 ? -16.904 5.172 21.924 1.00 93.69 287 HIS A N 1
ATOM 2160 C CA . HIS A 1 287 ? -17.666 4.780 23.102 1.00 93.69 287 HIS A CA 1
ATOM 2161 C C . HIS A 1 287 ? -19.103 4.465 22.678 1.00 93.69 287 HIS A C 1
ATOM 2163 O O . HIS A 1 287 ? -19.883 5.365 22.363 1.00 93.69 287 HIS A O 1
ATOM 2169 N N . ARG A 1 288 ? -19.470 3.176 22.663 1.00 94.62 288 ARG A N 1
ATOM 2170 C CA . ARG A 1 288 ? -20.822 2.733 22.299 1.00 94.62 288 ARG A CA 1
ATOM 2171 C C . ARG A 1 288 ? -21.851 3.344 23.251 1.00 94.62 288 ARG A C 1
ATOM 2173 O O . ARG A 1 288 ? -21.660 3.345 24.474 1.00 94.62 288 ARG A O 1
ATOM 2180 N N . ALA A 1 289 ? -22.946 3.827 22.665 1.00 95.00 289 ALA A N 1
ATOM 2181 C CA . ALA A 1 289 ? -24.014 4.608 23.288 1.00 95.00 289 ALA A CA 1
ATOM 2182 C C . ALA A 1 289 ? -23.738 6.103 23.541 1.00 95.00 289 ALA A C 1
ATOM 2184 O O . ALA A 1 289 ? -24.650 6.779 24.009 1.00 95.00 289 ALA A O 1
ATOM 2185 N N . ASP A 1 290 ? -22.573 6.646 23.171 1.00 95.31 290 ASP A N 1
ATOM 2186 C CA . ASP A 1 290 ? -22.336 8.099 23.046 1.00 95.31 290 ASP A CA 1
ATOM 2187 C C . ASP A 1 290 ? -22.497 8.526 21.571 1.00 95.31 290 ASP A C 1
ATOM 2189 O O . ASP A 1 290 ? -21.552 8.845 20.851 1.00 95.31 290 ASP A O 1
ATOM 2193 N N . CYS A 1 291 ? -23.735 8.455 21.076 1.00 93.44 291 CYS A N 1
ATOM 2194 C CA . CYS A 1 291 ? -24.066 8.718 19.673 1.00 93.44 291 CYS A CA 1
ATOM 2195 C C . CYS A 1 291 ? -23.838 10.186 19.272 1.00 93.44 291 CYS A C 1
ATOM 2197 O O . CYS A 1 291 ? -23.650 10.512 18.095 1.00 93.44 291 CYS A O 1
ATOM 2199 N N . ASN A 1 292 ? -23.898 11.106 20.237 1.00 92.12 292 ASN A N 1
ATOM 2200 C CA . ASN A 1 292 ? -23.696 12.525 19.971 1.00 92.12 292 ASN A CA 1
ATOM 2201 C C . ASN A 1 292 ? -22.202 12.943 20.015 1.00 92.12 292 ASN A C 1
ATOM 2203 O O . ASN A 1 292 ? -21.887 14.070 19.613 1.00 92.12 292 ASN A O 1
ATOM 2207 N N . ALA A 1 293 ? -21.317 12.024 20.429 1.00 92.62 293 ALA A N 1
ATOM 2208 C CA . ALA A 1 293 ? -19.872 12.174 20.569 1.00 92.62 293 ALA A CA 1
ATOM 2209 C C . ALA A 1 293 ? -19.452 13.324 21.506 1.00 92.62 293 ALA A C 1
ATOM 2211 O O . ALA A 1 293 ? -18.506 14.066 21.206 1.00 92.62 293 ALA A O 1
ATOM 2212 N N . ASP A 1 294 ? -20.156 13.504 22.627 1.00 92.94 294 ASP A N 1
ATOM 2213 C CA . ASP A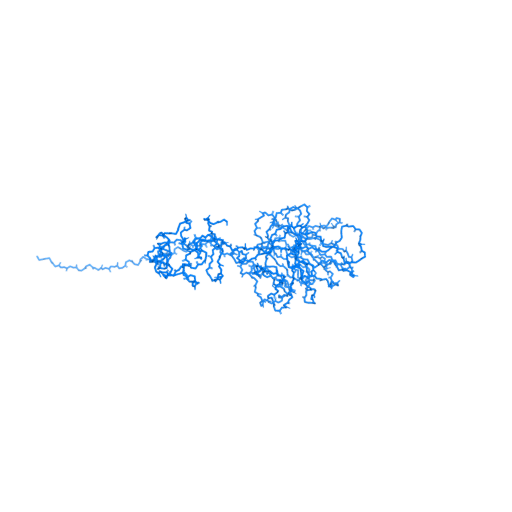 1 294 ? -19.847 14.513 23.652 1.00 92.94 294 ASP A CA 1
ATOM 2214 C C . ASP A 1 294 ? -19.044 13.967 24.849 1.00 92.94 294 ASP A C 1
ATOM 2216 O O . ASP A 1 294 ? -18.615 14.740 25.717 1.00 92.94 294 ASP A O 1
ATOM 2220 N N . GLY A 1 295 ? -18.751 12.665 24.840 1.00 92.56 295 GLY A N 1
ATOM 2221 C CA . GLY A 1 295 ? -17.983 11.942 25.849 1.00 92.56 295 GLY A CA 1
ATOM 2222 C C . GLY A 1 295 ? -18.830 11.398 26.998 1.00 92.56 295 GLY A C 1
ATOM 2223 O O . GLY A 1 295 ? -18.264 10.932 27.992 1.00 92.56 295 GLY A O 1
ATOM 2224 N N . GLN A 1 296 ? -20.159 11.500 26.928 1.00 93.75 296 GLN A N 1
ATOM 2225 C CA . GLN A 1 296 ? -21.072 11.077 27.982 1.00 93.75 296 GLN A CA 1
ATOM 2226 C C . GLN A 1 296 ? -22.198 10.217 27.408 1.00 93.75 296 GLN A C 1
ATOM 2228 O O . GLN A 1 296 ? -22.863 10.609 26.468 1.00 93.75 296 GLN A O 1
ATOM 2233 N N . THR A 1 297 ? -22.488 9.079 28.044 1.00 94.50 297 THR A N 1
ATOM 2234 C CA . THR A 1 297 ? -23.698 8.300 27.736 1.00 94.50 297 THR A CA 1
ATOM 2235 C C . THR A 1 297 ? -24.885 8.842 28.536 1.00 94.50 297 THR A C 1
ATOM 2237 O O . THR A 1 297 ? -24.979 8.613 29.749 1.00 94.50 297 THR A O 1
ATOM 2240 N N . ASP A 1 298 ? -25.796 9.569 27.888 1.00 95.94 298 ASP A N 1
ATOM 2241 C CA . ASP A 1 298 ? -27.035 10.062 28.484 1.00 95.94 298 ASP A CA 1
ATOM 2242 C C . ASP A 1 298 ? -28.231 10.140 27.505 1.00 95.94 298 ASP A C 1
ATOM 2244 O O . ASP A 1 298 ? -28.259 9.567 26.419 1.00 95.94 298 ASP A O 1
ATOM 2248 N N . ILE A 1 299 ? -29.329 10.775 27.930 1.00 96.94 299 ILE A N 1
ATOM 2249 C CA . ILE A 1 299 ? -30.558 10.841 27.126 1.00 96.94 299 ILE A CA 1
ATOM 2250 C C . ILE A 1 299 ? -30.373 11.613 25.808 1.00 96.94 299 ILE A C 1
ATOM 2252 O O . ILE A 1 299 ? -31.174 11.447 24.883 1.00 96.94 299 ILE A O 1
ATOM 2256 N N . ALA A 1 300 ? -29.368 12.483 25.722 1.00 95.81 300 ALA A N 1
ATOM 2257 C CA . ALA A 1 300 ? -29.035 13.215 24.514 1.00 95.81 300 ALA A CA 1
ATOM 2258 C C . ALA A 1 300 ? -28.624 12.266 23.379 1.00 95.81 300 ALA A C 1
ATOM 2260 O O . ALA A 1 300 ? -28.937 12.565 22.229 1.00 95.81 300 ALA A O 1
ATOM 2261 N N . ASP A 1 301 ? -28.040 11.107 23.682 1.00 95.19 301 ASP A N 1
ATOM 2262 C CA . ASP A 1 301 ? -27.642 10.106 22.685 1.00 95.19 301 ASP A CA 1
ATOM 2263 C C . ASP A 1 301 ? -28.843 9.448 22.024 1.00 95.19 301 ASP A C 1
ATOM 2265 O O . ASP A 1 301 ? -28.963 9.450 20.797 1.00 95.19 301 ASP A O 1
ATOM 2269 N N . ALA A 1 302 ? -29.818 9.011 22.824 1.00 95.88 302 ALA A N 1
ATOM 2270 C CA . ALA A 1 302 ? -31.087 8.508 22.305 1.00 95.88 302 ALA A CA 1
ATOM 2271 C C . ALA A 1 302 ? -31.804 9.561 21.438 1.00 95.88 302 ALA A C 1
ATOM 2273 O O . ALA A 1 302 ? -32.425 9.241 20.422 1.00 95.88 302 ALA A O 1
ATOM 2274 N N . VAL A 1 303 ? -31.723 10.840 21.821 1.00 95.06 303 VAL A N 1
ATOM 2275 C CA . VAL A 1 303 ? -32.280 11.945 21.028 1.00 95.06 303 VAL A CA 1
ATOM 2276 C C . VAL A 1 303 ? -31.509 12.139 19.720 1.00 95.06 303 VAL A C 1
ATOM 2278 O O . VAL A 1 303 ? -32.136 12.428 18.700 1.00 95.06 303 VAL A O 1
ATOM 2281 N N . SER A 1 304 ? -30.189 11.967 19.721 1.00 94.06 304 SER A N 1
ATOM 2282 C CA . SER A 1 304 ? -29.350 12.049 18.522 1.00 94.06 304 SER A CA 1
ATOM 2283 C C . SER A 1 304 ? -29.673 10.944 17.521 1.00 94.06 304 SER A C 1
ATOM 2285 O O . SER A 1 304 ? -29.943 11.271 16.363 1.00 94.06 304 SER A O 1
ATOM 2287 N N . VAL A 1 305 ? -29.812 9.691 17.971 1.00 94.62 305 VAL A N 1
ATOM 2288 C CA . VAL A 1 305 ? -30.298 8.577 17.132 1.00 94.62 305 VAL A CA 1
ATOM 2289 C C . VAL A 1 305 ? -31.650 8.933 16.500 1.00 94.62 305 VAL A C 1
ATOM 2291 O O . VAL A 1 305 ? -31.823 8.894 15.282 1.00 94.62 305 VAL A O 1
ATOM 2294 N N . LEU A 1 306 ? -32.626 9.375 17.301 1.00 94.94 306 LEU A N 1
ATOM 2295 C CA . LEU A 1 306 ? -33.961 9.715 16.790 1.00 94.94 306 LEU A CA 1
ATOM 2296 C C . LEU A 1 306 ? -33.954 10.916 15.827 1.00 94.94 306 LEU A C 1
ATOM 2298 O O . LEU A 1 306 ? -34.747 10.954 14.880 1.00 94.94 306 LEU A O 1
ATOM 2302 N N . ASN A 1 307 ? -33.082 11.902 16.052 1.00 93.00 307 ASN A N 1
ATOM 2303 C CA . ASN A 1 307 ? -32.915 13.051 15.161 1.00 93.00 307 ASN A CA 1
ATOM 2304 C C . ASN A 1 307 ? -32.278 12.664 13.825 1.00 93.00 307 ASN A C 1
ATOM 2306 O O . ASN A 1 307 ? -32.637 13.268 12.810 1.00 93.00 307 ASN A O 1
ATOM 2310 N N . TYR A 1 308 ? -31.373 11.687 13.819 1.00 91.06 308 TYR A N 1
ATOM 2311 C CA . TYR A 1 308 ? -30.819 11.114 12.598 1.00 91.06 308 TYR A CA 1
ATOM 2312 C C . TYR A 1 308 ? -31.897 10.357 11.807 1.00 91.06 308 TYR A C 1
ATOM 2314 O O . TYR A 1 308 ? -32.123 10.646 10.633 1.00 91.06 308 TYR A O 1
ATOM 2322 N N . LEU A 1 309 ? -32.651 9.474 12.468 1.00 92.31 309 LEU A N 1
ATOM 2323 C CA . LEU A 1 309 ? -33.643 8.616 11.806 1.00 92.31 309 LEU A CA 1
ATOM 2324 C C . LEU A 1 309 ? -34.878 9.365 11.289 1.00 92.31 309 LEU A C 1
ATOM 2326 O O . LEU A 1 309 ? -35.417 9.045 10.227 1.00 92.31 309 LEU A O 1
ATOM 2330 N N . PHE A 1 310 ? -35.382 10.330 12.062 1.00 92.75 310 PHE A N 1
ATOM 2331 C CA . PHE A 1 310 ? -36.683 10.963 11.802 1.00 92.75 310 PHE A CA 1
ATOM 2332 C C . PHE A 1 310 ? -36.622 12.485 11.670 1.00 92.75 310 PHE A C 1
ATOM 2334 O O . PHE A 1 310 ? -37.605 13.111 11.258 1.00 92.75 310 PHE A O 1
ATOM 2341 N N . GLY A 1 311 ? -35.507 13.094 12.063 1.00 85.19 311 GLY A N 1
ATOM 2342 C CA . GLY A 1 311 ? -35.304 14.531 11.995 1.00 85.19 311 GLY A CA 1
ATOM 2343 C C . GLY A 1 311 ? -34.666 14.977 10.681 1.00 85.19 311 GLY A C 1
ATOM 2344 O O . GLY A 1 311 ? -34.574 14.249 9.700 1.00 85.19 311 GLY A O 1
ATOM 2345 N N . SER A 1 312 ? -34.225 16.232 10.667 1.00 76.06 312 SER A N 1
ATOM 2346 C CA . SER A 1 312 ? -33.277 16.747 9.675 1.00 76.06 312 SER A CA 1
ATOM 2347 C C . SER A 1 312 ? -31.866 16.803 10.270 1.00 76.06 312 SER A C 1
ATOM 2349 O O . SER A 1 312 ? -31.151 17.781 10.037 1.00 76.06 312 SER A O 1
ATOM 2351 N N . GLY A 1 313 ? -31.539 15.852 11.154 1.00 70.19 313 GLY A N 1
ATOM 2352 C CA . GLY A 1 313 ? -30.241 15.769 11.814 1.00 70.19 313 GLY A CA 1
ATOM 2353 C C . GLY A 1 313 ? -29.116 15.534 10.808 1.00 70.19 313 GLY A C 1
ATOM 2354 O O . GLY A 1 313 ? -29.356 15.058 9.699 1.00 70.19 313 GLY A O 1
ATOM 2355 N N . ALA A 1 314 ? -27.898 15.915 11.189 1.00 77.62 314 ALA A N 1
ATOM 2356 C CA . ALA A 1 314 ? -26.713 15.457 10.479 1.00 77.62 314 ALA A CA 1
ATOM 2357 C C . ALA A 1 314 ? -26.491 13.968 10.777 1.00 77.62 314 ALA A C 1
ATOM 2359 O O . ALA A 1 314 ? -26.937 13.471 11.811 1.00 77.62 314 ALA A O 1
ATOM 2360 N N . GLU A 1 315 ? -25.814 13.283 9.864 1.00 81.88 315 GLU A N 1
ATOM 2361 C CA . GLU A 1 315 ? -25.274 11.949 10.113 1.00 81.88 315 GLU A CA 1
ATOM 2362 C C . GLU A 1 315 ? -24.333 11.988 11.329 1.00 81.88 315 GLU A C 1
ATOM 2364 O O . GLU A 1 315 ? -23.579 12.964 11.462 1.00 81.88 315 GLU A O 1
ATOM 2369 N N . PRO A 1 316 ? -24.423 11.012 12.251 1.00 82.81 316 PRO A N 1
ATOM 2370 C CA . PRO A 1 316 ? -23.545 10.976 13.410 1.00 82.81 316 PRO A CA 1
ATOM 2371 C C . PRO A 1 316 ? -22.074 10.812 12.986 1.00 82.81 316 PRO A C 1
ATOM 2373 O O . PRO A 1 316 ? -21.804 10.192 11.959 1.00 82.81 316 PRO A O 1
ATOM 2376 N N . PRO A 1 317 ? -21.105 11.346 13.757 1.00 77.56 317 PRO A N 1
ATOM 2377 C CA . PRO A 1 317 ? -19.673 11.212 13.443 1.00 77.56 317 PRO A CA 1
ATOM 2378 C C . PRO A 1 317 ? -19.184 9.755 13.389 1.00 77.56 317 PRO A C 1
ATOM 2380 O O . PRO A 1 317 ? -18.230 9.430 12.677 1.00 77.56 317 PRO A O 1
ATOM 2383 N N . CYS A 1 318 ? -19.855 8.893 14.149 1.00 88.69 318 CYS A N 1
ATOM 2384 C CA . CYS A 1 318 ? -19.530 7.494 14.345 1.00 88.69 318 CYS A CA 1
ATOM 2385 C C . CYS A 1 318 ? -20.841 6.710 14.379 1.00 88.69 318 CYS A C 1
ATOM 2387 O O . CYS A 1 318 ? -21.659 6.911 15.278 1.00 88.69 318 CYS A O 1
ATOM 2389 N N . GLY A 1 319 ? -21.069 5.894 13.350 1.00 90.38 319 GLY A N 1
ATOM 2390 C CA . GLY A 1 319 ? -22.248 5.047 13.245 1.00 90.38 319 GLY A CA 1
ATOM 2391 C C . GLY A 1 319 ? -22.266 3.990 14.343 1.00 90.38 319 GLY A C 1
ATOM 2392 O O . GLY A 1 319 ? -23.302 3.831 14.979 1.00 90.38 319 GLY A O 1
ATOM 2393 N N . ASP A 1 320 ? -21.120 3.375 14.645 1.00 90.81 320 ASP A N 1
ATOM 2394 C CA . ASP A 1 320 ? -21.016 2.290 15.638 1.00 90.81 320 ASP A CA 1
ATOM 2395 C C . ASP A 1 320 ? -21.306 2.787 17.061 1.00 90.81 320 ASP A C 1
ATOM 2397 O O . ASP A 1 320 ? -21.889 2.081 17.880 1.00 90.81 320 ASP A O 1
ATOM 2401 N N . ALA A 1 321 ? -21.011 4.059 17.364 1.00 94.00 321 ALA A N 1
ATOM 2402 C CA . ALA A 1 321 ? -21.429 4.666 18.630 1.00 94.00 321 ALA A CA 1
ATOM 2403 C C . ALA A 1 321 ? -22.960 4.788 18.754 1.00 94.00 321 ALA A C 1
ATOM 2405 O O . ALA A 1 321 ? -23.493 4.808 19.870 1.00 94.00 321 ALA A O 1
ATOM 2406 N N . CYS A 1 322 ? -23.656 4.882 17.619 1.00 94.69 322 CYS A N 1
ATOM 2407 C CA . CYS A 1 322 ? -25.104 5.007 17.520 1.00 94.69 322 CYS A CA 1
ATOM 2408 C C . CYS A 1 322 ? -25.831 3.675 17.288 1.00 94.69 322 CYS A C 1
ATOM 2410 O O . CYS A 1 322 ? -27.029 3.636 17.565 1.00 94.69 322 CYS A O 1
ATOM 2412 N N . ASP A 1 323 ? -25.150 2.629 16.809 1.00 94.56 323 ASP A N 1
ATOM 2413 C CA . ASP A 1 323 ? -25.632 1.241 16.794 1.00 94.56 323 ASP A CA 1
ATOM 2414 C C . ASP A 1 323 ? -25.404 0.633 18.186 1.00 94.56 323 ASP A C 1
ATOM 2416 O O . ASP A 1 323 ? -24.346 0.115 18.548 1.00 94.56 323 ASP A O 1
ATOM 2420 N N . ILE A 1 324 ? -26.388 0.841 19.050 1.00 95.38 324 ILE A N 1
ATOM 2421 C CA . ILE A 1 324 ? -26.269 0.628 20.491 1.00 95.38 324 ILE A CA 1
ATOM 2422 C C . ILE A 1 324 ? -26.552 -0.827 20.844 1.00 95.38 324 ILE A C 1
ATOM 2424 O O . ILE A 1 324 ? -26.059 -1.313 21.864 1.00 95.38 324 ILE A O 1
ATOM 2428 N N . ASN A 1 325 ? -27.361 -1.519 20.042 1.00 94.31 325 ASN A N 1
ATOM 2429 C CA . ASN A 1 325 ? -27.613 -2.944 20.230 1.00 94.31 325 ASN A CA 1
ATOM 2430 C C . ASN A 1 325 ? -26.662 -3.844 19.423 1.00 94.31 325 ASN A C 1
ATOM 2432 O O . ASN A 1 325 ? -26.713 -5.055 19.656 1.00 94.31 325 ASN A O 1
ATOM 2436 N N . ASP A 1 326 ? -25.789 -3.259 18.593 1.00 93.38 326 ASP A N 1
ATOM 2437 C CA . ASP A 1 326 ? -24.723 -3.937 17.850 1.00 93.38 326 ASP A CA 1
ATOM 2438 C C . ASP A 1 326 ? -25.298 -5.006 16.907 1.00 93.38 326 ASP A C 1
ATOM 2440 O O . ASP A 1 326 ? -24.888 -6.172 16.906 1.00 93.38 326 ASP A O 1
ATOM 2444 N N . ASP A 1 327 ? -26.366 -4.639 16.188 1.00 92.75 327 ASP A N 1
ATOM 2445 C CA . ASP A 1 327 ? -27.046 -5.525 15.235 1.00 92.75 327 ASP A CA 1
ATOM 2446 C C . ASP A 1 327 ? -26.749 -5.213 13.758 1.00 92.75 327 ASP A C 1
ATOM 2448 O O . ASP A 1 327 ? -27.259 -5.903 12.860 1.00 92.75 327 ASP A O 1
ATOM 2452 N N . GLY A 1 328 ? -25.864 -4.242 13.520 1.00 90.00 328 GLY A N 1
ATOM 2453 C CA . GLY A 1 328 ? -25.391 -3.794 12.216 1.00 90.00 328 GLY A CA 1
ATOM 2454 C C . GLY A 1 328 ? -26.424 -2.965 11.467 1.00 90.00 328 GLY A C 1
ATOM 2455 O O . GLY A 1 328 ? -26.481 -2.985 10.230 1.00 90.00 328 GLY A O 1
ATOM 2456 N N . SER A 1 329 ? -27.334 -2.307 12.183 1.00 91.50 329 SER A N 1
ATOM 2457 C CA . SER A 1 329 ? -28.411 -1.504 11.614 1.00 91.50 329 SER A CA 1
ATOM 2458 C C . SER A 1 329 ? -28.823 -0.366 12.536 1.00 91.50 329 SER A C 1
ATOM 2460 O O . SER A 1 329 ? -29.630 -0.532 13.438 1.00 91.50 329 SER A O 1
ATOM 2462 N N . LEU A 1 330 ? -28.413 0.850 12.172 1.00 91.19 330 LEU A N 1
ATOM 2463 C CA . LEU A 1 330 ? -28.842 2.055 12.872 1.00 91.19 330 LEU A CA 1
ATOM 2464 C C . LEU A 1 330 ? -30.351 2.328 12.682 1.00 91.19 330 LEU A C 1
ATOM 2466 O O . LEU A 1 330 ? -30.785 2.845 11.643 1.00 91.19 330 LEU A O 1
ATOM 2470 N N . ASP A 1 331 ? -31.161 2.001 13.692 1.00 93.94 331 ASP A N 1
ATOM 2471 C CA . ASP A 1 331 ? -32.614 2.142 13.698 1.00 93.94 331 ASP A CA 1
ATOM 2472 C C . ASP A 1 331 ? -33.225 2.500 15.079 1.00 93.94 331 ASP A C 1
ATOM 2474 O O . ASP A 1 331 ? -32.580 2.982 16.009 1.00 93.94 331 ASP A O 1
ATOM 2478 N N . ILE A 1 332 ? -34.558 2.418 15.206 1.00 96.25 332 ILE A N 1
ATOM 2479 C CA . ILE A 1 332 ? -35.244 2.842 16.440 1.00 96.25 332 ILE A CA 1
ATOM 2480 C C . ILE A 1 332 ? -34.922 1.943 17.643 1.00 96.25 332 ILE A C 1
ATOM 2482 O O . ILE A 1 332 ? -35.122 2.360 18.788 1.00 96.25 332 ILE A O 1
ATOM 2486 N N . SER A 1 333 ? -34.475 0.713 17.400 1.00 96.88 333 SER A N 1
ATOM 2487 C CA . SER A 1 333 ? -34.057 -0.223 18.435 1.00 96.88 333 SER A CA 1
ATOM 2488 C C . SER A 1 333 ? -32.834 0.289 19.198 1.00 96.88 333 SER A C 1
ATOM 2490 O O . SER A 1 333 ? -32.771 0.075 20.408 1.00 96.88 333 SER A O 1
ATOM 2492 N N . ASP A 1 334 ? -31.970 1.088 18.572 1.00 96.94 334 ASP A N 1
ATOM 2493 C CA . ASP A 1 334 ? -30.818 1.715 19.226 1.00 96.94 334 ASP A CA 1
ATOM 2494 C C . ASP A 1 334 ? -31.229 2.771 20.238 1.00 96.94 334 ASP A C 1
ATOM 2496 O O . ASP A 1 334 ? -30.795 2.764 21.390 1.00 96.94 334 ASP A O 1
ATOM 2500 N N . ALA A 1 335 ? -32.163 3.643 19.853 1.00 96.62 335 ALA A N 1
ATOM 2501 C CA . ALA A 1 335 ? -32.716 4.635 20.768 1.00 96.62 335 ALA A CA 1
ATOM 2502 C C . ALA A 1 335 ? -33.428 3.966 21.956 1.00 96.62 335 ALA A C 1
ATOM 2504 O O . ALA A 1 335 ? -33.394 4.477 23.078 1.00 96.62 335 ALA A O 1
ATOM 2505 N N . ILE A 1 336 ? -34.081 2.821 21.723 1.00 97.00 336 ILE A N 1
ATOM 2506 C CA . ILE A 1 336 ? -34.698 2.027 22.791 1.00 97.00 336 ILE A CA 1
ATOM 2507 C C . ILE A 1 336 ? -33.620 1.429 23.697 1.00 97.00 336 ILE A C 1
ATOM 2509 O O . ILE A 1 336 ? -33.767 1.517 24.914 1.00 97.00 336 ILE A O 1
ATOM 2513 N N . SER A 1 337 ? -32.555 0.865 23.129 1.00 97.19 337 SER A N 1
ATOM 2514 C CA . SER A 1 337 ? -31.454 0.243 23.872 1.00 97.19 337 SER A CA 1
ATOM 2515 C C . SER A 1 337 ? -30.686 1.262 24.714 1.00 97.19 337 SER A C 1
ATOM 2517 O O . SER A 1 337 ? -30.458 1.010 25.893 1.00 97.19 337 SER A O 1
ATOM 2519 N N . SER A 1 338 ? -30.429 2.462 24.181 1.00 95.50 338 SER A N 1
ATOM 2520 C CA . SER A 1 338 ? -29.867 3.602 24.923 1.00 95.50 338 SER A CA 1
ATOM 2521 C C . SER A 1 338 ? -30.695 3.945 26.164 1.00 95.50 338 SER A C 1
ATOM 2523 O O . SER A 1 338 ? -30.197 4.005 27.286 1.00 95.50 338 SER A O 1
ATOM 2525 N N . LEU A 1 339 ? -32.007 4.134 25.987 1.00 97.19 339 LEU A N 1
ATOM 2526 C CA . LEU A 1 339 ? -32.898 4.473 27.096 1.00 97.19 339 LEU A CA 1
ATOM 2527 C C . LEU A 1 339 ? -33.056 3.311 28.084 1.00 97.19 339 LEU A C 1
ATOM 2529 O O . LEU A 1 339 ? -33.243 3.550 29.279 1.00 97.19 339 LEU A O 1
ATOM 2533 N N . ALA A 1 340 ? -33.024 2.070 27.601 1.00 96.94 340 ALA A N 1
ATOM 2534 C CA . ALA A 1 340 ? -33.112 0.892 28.447 1.00 96.94 340 ALA A CA 1
ATOM 2535 C C . ALA A 1 340 ? -31.867 0.751 29.330 1.00 96.94 340 ALA A C 1
ATOM 2537 O O . ALA A 1 340 ? -32.026 0.565 30.532 1.00 96.94 340 ALA A O 1
ATOM 2538 N N . ASP A 1 341 ? -30.668 0.949 28.784 1.00 95.19 341 ASP A N 1
ATOM 2539 C CA . ASP A 1 341 ? -29.423 0.975 29.560 1.00 95.19 341 ASP A CA 1
ATOM 2540 C C . ASP A 1 341 ? -29.451 2.052 30.663 1.00 95.19 341 ASP A C 1
ATOM 2542 O O . ASP A 1 341 ? -29.164 1.781 31.832 1.00 95.19 341 ASP A O 1
ATOM 2546 N N . LEU A 1 342 ? -29.931 3.257 30.336 1.00 95.69 342 LEU A N 1
ATOM 2547 C CA . LEU A 1 342 ? -29.988 4.377 31.283 1.00 95.69 342 LEU A CA 1
ATOM 2548 C C . LEU A 1 342 ? -31.012 4.202 32.417 1.00 95.69 342 LEU A C 1
ATOM 2550 O O . LEU A 1 342 ? -30.821 4.741 33.514 1.00 95.69 342 LEU A O 1
ATOM 2554 N N . PHE A 1 343 ? -32.139 3.528 32.161 1.00 96.94 343 PHE A N 1
ATOM 2555 C CA . PHE A 1 343 ? -33.302 3.571 33.060 1.00 96.94 343 PHE A CA 1
ATOM 2556 C C . PHE A 1 343 ? -33.827 2.210 33.523 1.00 96.94 343 PHE A C 1
ATOM 2558 O O . PHE A 1 343 ? -34.585 2.171 34.500 1.00 96.94 343 PHE A O 1
ATOM 2565 N N . ASP A 1 344 ? -33.452 1.109 32.875 1.00 96.69 344 ASP A N 1
ATOM 2566 C CA . ASP A 1 344 ? -33.845 -0.243 33.262 1.00 96.69 344 ASP A CA 1
ATOM 2567 C C . ASP A 1 344 ? -32.638 -1.017 33.823 1.00 96.69 344 ASP A C 1
ATOM 2569 O O . ASP A 1 344 ? -31.853 -1.589 33.073 1.00 96.69 344 ASP A O 1
ATOM 2573 N N . PRO A 1 345 ? -32.512 -1.139 35.159 1.00 91.69 345 PRO A N 1
ATOM 2574 C CA . PRO A 1 345 ? -31.401 -1.864 35.777 1.00 91.69 345 PRO A CA 1
ATOM 2575 C C . PRO A 1 345 ? -31.437 -3.381 35.516 1.00 91.69 345 PRO A C 1
ATOM 2577 O O . PRO A 1 345 ? -30.571 -4.104 36.008 1.00 91.69 345 PRO A O 1
ATOM 2580 N N . THR A 1 346 ? -32.473 -3.887 34.839 1.00 94.31 346 THR A N 1
ATOM 2581 C CA . THR A 1 346 ? -32.591 -5.288 34.420 1.00 94.31 346 THR A CA 1
ATOM 2582 C C . THR A 1 346 ? -32.264 -5.503 32.944 1.00 94.31 346 THR A C 1
ATOM 2584 O O . THR A 1 346 ? -32.224 -6.659 32.512 1.00 94.31 346 THR A O 1
ATOM 2587 N N . PHE A 1 347 ? -32.014 -4.428 32.189 1.00 94.06 347 PHE A N 1
ATOM 2588 C CA . PHE A 1 347 ? -31.585 -4.512 30.801 1.00 94.06 347 PHE A CA 1
ATOM 2589 C C . PHE A 1 347 ? -30.203 -5.185 30.706 1.00 94.06 347 PHE A C 1
ATOM 2591 O O . PHE A 1 347 ? -29.365 -5.000 31.596 1.00 94.06 347 PHE A O 1
ATOM 2598 N N . PRO A 1 348 ? -29.959 -6.030 29.686 1.00 93.00 348 PRO A N 1
ATOM 2599 C CA . PRO A 1 348 ? -28.631 -6.579 29.446 1.00 93.00 348 PRO A CA 1
ATOM 2600 C C . PRO A 1 348 ? -27.598 -5.462 29.231 1.00 93.00 348 PRO A C 1
ATOM 2602 O O . PRO A 1 348 ? -27.958 -4.418 28.699 1.00 93.00 348 PRO A O 1
ATOM 2605 N N . PRO A 1 349 ? -26.324 -5.673 29.604 1.00 92.50 349 PRO A N 1
ATOM 2606 C CA . PRO A 1 349 ? -25.273 -4.708 29.305 1.00 92.50 349 PRO A CA 1
ATOM 2607 C C . PRO A 1 349 ? -25.181 -4.425 27.804 1.00 92.50 349 PRO A C 1
ATOM 2609 O O . PRO A 1 349 ? -25.268 -5.365 27.007 1.00 92.50 349 PRO A O 1
ATOM 2612 N N . ILE A 1 350 ? -24.954 -3.159 27.453 1.00 94.75 350 ILE A N 1
ATOM 2613 C CA . ILE A 1 350 ? -24.630 -2.750 26.084 1.00 94.75 350 ILE A CA 1
ATOM 2614 C C . ILE A 1 350 ? -23.387 -3.511 25.592 1.00 94.75 350 ILE A C 1
ATOM 2616 O O . ILE A 1 350 ? -22.436 -3.681 26.371 1.00 94.75 350 ILE A O 1
ATOM 2620 N N . PRO A 1 351 ? -23.390 -4.007 24.340 1.00 94.75 351 PRO A N 1
ATOM 2621 C CA . PRO A 1 351 ? -22.220 -4.629 23.734 1.00 94.75 351 PRO A CA 1
ATOM 2622 C C . PRO A 1 351 ? -20.976 -3.722 23.785 1.00 94.75 351 PRO A C 1
ATOM 2624 O O . PRO A 1 351 ? -21.087 -2.496 23.808 1.00 94.75 351 PRO A O 1
ATOM 2627 N N . PRO A 1 352 ? -19.764 -4.294 23.851 1.00 91.94 352 PRO A N 1
ATOM 2628 C CA . PRO A 1 352 ? -18.532 -3.509 23.772 1.00 91.94 352 PRO A CA 1
ATOM 2629 C C . PRO A 1 352 ? -18.446 -2.707 22.453 1.00 91.94 352 PRO A C 1
ATOM 2631 O O . PRO A 1 352 ? -18.994 -3.165 21.454 1.00 91.94 352 PRO A O 1
ATOM 2634 N N . PRO A 1 353 ? -17.761 -1.548 22.415 1.00 91.50 353 PRO A N 1
ATOM 2635 C CA . PRO A 1 353 ? -16.997 -0.905 23.490 1.00 91.50 353 PRO A CA 1
ATOM 2636 C C . PRO A 1 353 ? -17.863 0.002 24.396 1.00 91.50 353 PRO A C 1
ATOM 2638 O O . PRO A 1 353 ? -18.162 1.150 24.085 1.00 91.50 353 PRO A O 1
ATOM 2641 N N . HIS A 1 354 ? -18.254 -0.506 25.569 1.00 91.81 354 HIS A N 1
ATOM 2642 C CA . HIS A 1 354 ? -19.012 0.212 26.600 1.00 91.81 354 HIS A CA 1
ATOM 2643 C C . HIS A 1 354 ? -18.604 -0.315 27.992 1.00 91.81 354 HIS A C 1
ATOM 2645 O O . HIS A 1 354 ? -18.425 -1.529 28.147 1.00 91.81 354 HIS A O 1
ATOM 2651 N N . PRO A 1 355 ? -18.425 0.529 29.034 1.00 90.50 355 PRO A N 1
ATOM 2652 C CA . PRO A 1 355 ? -18.715 1.966 29.125 1.00 90.50 355 PRO A CA 1
ATOM 2653 C C . PRO A 1 355 ? -17.515 2.885 28.816 1.00 90.50 355 PRO A C 1
ATOM 2655 O O . PRO A 1 355 ? -17.428 3.978 29.370 1.00 90.50 355 PRO A O 1
ATOM 2658 N N . GLY A 1 356 ? -16.544 2.437 28.025 1.00 90.62 356 GLY A N 1
ATOM 2659 C CA . GLY A 1 356 ? -15.385 3.248 27.652 1.00 90.62 356 GLY A CA 1
ATOM 2660 C C . GLY A 1 356 ? -14.957 2.985 26.216 1.00 90.62 356 GLY A C 1
ATOM 2661 O O . GLY A 1 356 ? -15.543 2.132 25.557 1.00 90.62 356 GLY A O 1
ATOM 2662 N N . CYS A 1 357 ? -13.931 3.711 25.776 1.00 92.25 357 CYS A N 1
ATOM 2663 C CA . CYS A 1 357 ? -13.404 3.631 24.419 1.00 92.25 357 CYS A CA 1
ATOM 2664 C C . CYS A 1 357 ? -12.857 2.245 24.060 1.00 92.25 357 CYS A C 1
ATOM 2666 O O . CYS A 1 357 ? -12.255 1.564 24.898 1.00 92.25 357 CYS A O 1
ATOM 2668 N N . GLY A 1 358 ? -13.037 1.873 22.799 1.00 89.12 358 GLY A N 1
ATOM 2669 C CA . GLY A 1 358 ? -12.393 0.741 22.144 1.00 89.12 358 GLY A CA 1
ATOM 2670 C C . GLY A 1 358 ? -12.817 0.661 20.678 1.00 89.12 358 GLY A C 1
ATOM 2671 O O . GLY A 1 358 ? -13.702 1.399 20.257 1.00 89.12 358 GLY A O 1
ATOM 2672 N N . ALA A 1 359 ? -12.181 -0.214 19.904 1.00 85.75 359 ALA A N 1
ATOM 2673 C CA . ALA A 1 359 ? -12.622 -0.539 18.546 1.00 85.75 359 ALA A CA 1
ATOM 2674 C C . ALA A 1 359 ? -13.875 -1.432 18.568 1.00 85.75 359 ALA A C 1
ATOM 2676 O O . ALA A 1 359 ? -14.164 -2.056 19.599 1.00 85.75 359 ALA A O 1
ATOM 2677 N N . ASP A 1 360 ? -14.582 -1.521 17.438 1.00 84.88 360 ASP A N 1
ATOM 2678 C CA . ASP A 1 360 ? -15.721 -2.429 17.295 1.00 84.88 360 ASP A CA 1
ATOM 2679 C C . ASP A 1 360 ? -15.250 -3.898 17.274 1.00 84.88 360 ASP A C 1
ATOM 2681 O O . ASP A 1 360 ? -14.499 -4.297 16.381 1.00 84.88 360 ASP A O 1
ATOM 2685 N N . PRO A 1 361 ? -15.658 -4.751 18.232 1.00 82.25 361 PRO A N 1
ATOM 2686 C CA . PRO A 1 361 ? -15.300 -6.169 18.207 1.00 82.25 361 PRO A CA 1
ATOM 2687 C C . PRO A 1 361 ? -16.036 -6.979 17.130 1.00 82.25 361 PRO A C 1
ATOM 2689 O O . PRO A 1 361 ? -15.680 -8.140 16.898 1.00 82.25 361 PRO A O 1
ATOM 2692 N N . THR A 1 362 ? -17.072 -6.411 16.519 1.00 77.75 362 THR A N 1
ATOM 2693 C CA . THR A 1 362 ? -17.969 -7.043 15.553 1.00 77.75 362 THR A CA 1
ATOM 2694 C C . THR A 1 362 ? -18.099 -6.168 14.316 1.00 77.75 362 THR A C 1
ATOM 2696 O O . THR A 1 362 ? -19.126 -5.556 14.077 1.00 77.75 362 THR A O 1
ATOM 2699 N N . SER A 1 363 ? -17.050 -6.166 13.491 1.00 67.88 363 SER A N 1
ATOM 2700 C CA . SER A 1 363 ? -17.059 -5.471 12.199 1.00 67.88 363 SER A CA 1
ATOM 2701 C C . SER A 1 363 ? -18.298 -5.829 11.359 1.00 67.88 363 SER A C 1
ATOM 2703 O O . SER A 1 363 ? -18.550 -7.008 11.067 1.00 67.88 363 SER A O 1
ATOM 2705 N N . ASP A 1 364 ? -19.058 -4.804 10.968 1.00 74.88 364 ASP A N 1
ATOM 2706 C CA . ASP A 1 364 ? -20.239 -4.907 10.115 1.00 74.88 364 ASP A CA 1
ATOM 2707 C C . ASP A 1 364 ? -20.319 -3.758 9.078 1.00 74.88 364 ASP A C 1
ATOM 2709 O O . ASP A 1 364 ? -19.298 -3.280 8.590 1.00 74.88 364 ASP A O 1
ATOM 2713 N N . GLY A 1 365 ? -21.519 -3.422 8.589 1.00 71.31 365 GLY A N 1
ATOM 2714 C CA . GLY A 1 365 ? -21.710 -2.397 7.554 1.00 71.31 365 GLY A CA 1
ATOM 2715 C C . GLY A 1 365 ? -21.850 -0.966 8.085 1.00 71.31 365 GLY A C 1
ATOM 2716 O O . GLY A 1 365 ? -21.927 -0.034 7.277 1.00 71.31 365 GLY A O 1
ATOM 2717 N N . VAL A 1 366 ? -21.946 -0.798 9.402 1.00 79.75 366 VAL A N 1
ATOM 2718 C CA . VAL A 1 366 ? -21.888 0.473 10.119 1.00 79.75 366 VAL A CA 1
ATOM 2719 C C . VAL A 1 366 ? -20.415 0.741 10.451 1.00 79.75 366 VAL A C 1
ATOM 2721 O O . VAL A 1 366 ? -19.620 -0.189 10.562 1.00 79.75 366 VAL A O 1
ATOM 2724 N N . ASN A 1 367 ? -20.005 2.011 10.446 1.00 76.12 367 ASN A N 1
ATOM 2725 C CA . ASN A 1 367 ? -18.621 2.360 10.741 1.00 76.12 367 ASN A CA 1
ATOM 2726 C C . ASN A 1 367 ? -18.469 3.684 11.482 1.00 76.12 367 ASN A C 1
ATOM 2728 O O . ASN A 1 367 ? -19.371 4.533 11.528 1.00 76.12 367 ASN A O 1
ATOM 2732 N N . CYS A 1 368 ? -17.263 3.893 12.003 1.00 80.81 368 CYS A N 1
ATOM 2733 C CA . CYS A 1 368 ? -16.852 5.136 12.628 1.00 80.81 368 CYS A CA 1
ATOM 2734 C C . CYS A 1 368 ? -15.787 5.871 11.827 1.00 80.81 368 CYS A C 1
ATOM 2736 O O . CYS A 1 368 ? -14.646 5.446 11.709 1.00 80.81 368 CYS A O 1
ATOM 2738 N N . SER A 1 369 ? -16.169 7.038 11.300 1.00 72.19 369 SER A N 1
ATOM 2739 C CA . SER A 1 369 ? -15.255 7.900 10.544 1.00 72.19 369 SER A CA 1
ATOM 2740 C C . SER A 1 369 ? -14.313 8.705 11.445 1.00 72.19 369 SER A C 1
ATOM 2742 O O . SER A 1 369 ? -13.175 8.982 11.071 1.00 72.19 369 SER A O 1
ATOM 2744 N N . ALA A 1 370 ? -14.795 9.112 12.623 1.00 76.94 370 ALA A N 1
ATOM 2745 C CA . ALA A 1 370 ? -14.029 9.779 13.667 1.00 76.94 370 ALA A CA 1
ATOM 2746 C C . ALA A 1 370 ? -14.832 9.800 14.973 1.00 76.94 370 ALA A C 1
ATOM 2748 O O . ALA A 1 370 ? -16.050 9.996 14.956 1.00 76.94 370 ALA A O 1
ATOM 2749 N N . PHE A 1 371 ? -14.146 9.715 16.111 1.00 86.19 371 PHE A N 1
ATOM 2750 C CA . PHE A 1 371 ? -14.776 9.855 17.420 1.00 86.19 371 PHE A CA 1
ATOM 2751 C C . PHE A 1 371 ? -13.885 10.664 18.378 1.00 86.19 371 PHE A C 1
ATOM 2753 O O . PHE A 1 371 ? -13.093 10.100 19.124 1.00 86.19 371 PHE A O 1
ATOM 2760 N N . PRO A 1 372 ? -13.989 12.010 18.373 1.00 86.31 372 PRO A N 1
ATOM 2761 C CA . PRO A 1 372 ? -13.101 12.885 19.146 1.00 86.31 372 PRO A CA 1
ATOM 2762 C C . PRO A 1 372 ? -12.983 12.606 20.657 1.00 86.31 372 PRO A C 1
ATOM 2764 O O . PRO A 1 372 ? -11.944 12.957 21.221 1.00 86.31 372 PRO A O 1
ATOM 2767 N N . PRO A 1 373 ? -14.008 12.061 21.350 1.00 90.69 373 PRO A N 1
ATOM 2768 C CA . PRO A 1 373 ? -13.871 11.697 22.760 1.00 90.69 373 PRO A CA 1
ATOM 2769 C C . PRO A 1 373 ? -12.897 10.542 23.037 1.00 90.69 373 PRO A C 1
ATOM 2771 O O . PRO A 1 373 ? -12.439 10.420 24.176 1.00 90.69 373 PRO A O 1
ATOM 2774 N N . CYS A 1 374 ? -12.574 9.725 22.031 1.00 85.81 374 CYS A N 1
ATOM 2775 C CA . CYS A 1 374 ? -11.622 8.624 22.139 1.00 85.81 374 CYS A CA 1
ATOM 2776 C C . CYS A 1 374 ? -10.273 8.975 21.467 1.00 85.81 374 CYS A C 1
ATOM 2778 O O . CYS A 1 374 ? -10.239 9.866 20.613 1.00 85.81 374 CYS A O 1
ATOM 2780 N N . PRO A 1 375 ? -9.155 8.386 21.944 1.00 66.69 375 PRO A N 1
ATOM 2781 C CA . PRO A 1 375 ? -7.797 8.771 21.551 1.00 66.69 375 PRO A CA 1
ATOM 2782 C C . PRO A 1 375 ? -7.392 8.411 20.121 1.00 66.69 375 PRO A C 1
ATOM 2784 O O . PRO A 1 375 ? -7.928 7.427 19.571 1.00 66.69 375 PRO A O 1
#

pLDDT: mean 85.42, std 17.88, range [29.05, 98.75]

Foldseek 3Di:
DDDDDDDDDDDPPPPPPPPPPPPPDDVPPQQQPPFLAFWWWFFAQPQWKWWFAFDPLAAQAFKKKKWKWFAAQDPAKKWFKFQAAALPQRFGRKTWIAGNVQFTKMWATESVRDIAIPPAGDPPDDHFDKAFADRHRRPRDIWMWMWGAAPQRWIFIDILLHTGMTTHPTDGHYPPGGGIMMGQWHFDDPDPDDNGGGDTDNGHGGIIFWIWMFSHGDDSVVSNCCSRPNDDLADPRTQFTFGLNPQAAFKGFGSHPNGSIIGIGDPSPDGPDPSGTHMDGSAAKAAACPQQLPLDRDLVSLVQLCCVVPNPHDHTQFQRSQCFQPPQDSDNVSSVNSVCCVPPPPRDDTDPPPPDIDGDPDDHPGGHPYRVSGD